Protein AF-0000000065874860 (afdb_homodimer)

Nearest PDB structures (foldseek):
  6sll-assembly1_B  TM=9.654E-01  e=3.928E-18  Paenibacillus sp. Y412MC10
  3d3s-assembly1_A  TM=9.148E-01  e=2.998E-17  Bordetella parapertussis 12822
  1mk4-assembly1_B  TM=7.615E-01  e=1.016E-09  Bacillus subtilis
  2r7h-assembly1_B  TM=7.637E-01  e=2.552E-07  Oleidesulfovibrio alaskensis G20
  2r7h-assembly1_A  TM=7.222E-01  e=2.897E-07  Oleidesulfovibrio alaskensis G20

Secondary structure (DSSP, 8-state):
-EE---GGGHHHHHHHHHTSTTSPP--HHHHHHHHHH-GGG-EEEEETTEEEEEEEEEEETTEEEEEEEEEEEE-GGGTTSSHHHHHHHHHHHHHHHTT----EEEEEE-TT-HHHHHHHHHHHHHHT---EEEEEE-GGGT-SSS-PPPEEEEEEE--TTTTT---------/-EE---GGGHHHHHHHHHTSTTSPP--HHHHHHHHHH-GGG-EEEEETTEEEEEEEEEEETTEEEEEEEEEEEE-GGGTTSSHHHHHHHHHHHHHHHTT----EEEEEE-TT-HHHHHHHHHHHHHTT---EEEEEE-GGGT-SSS-PPPEEEEEEE--TTTTT---------

Organism: Wolinella succinogenes (strain ATCC 29543 / DSM 1740 / CCUG 13145 / JCM 31913 / LMG 7466 / NCTC 11488 / FDC 602W) (NCBI:txid273121)

Sequence (346 aa):
MFRPPSIKDAKKIWELIGRCKPLDINSPYCYALIGRDFFDSSIVYEEEGRIKGVVIGYLRPRAPERLFVWQVAIEAKSRGKGIAKRAIEAILKNLERKGHCIQAIEATYTPSNLASKALFHALGREWKVVWIEENFLEGALLSAQEAHEEEWLITLPFSSEALGVQGANHANLMFRPPSIKDAKKIWELIGRCKPLDINSPYCYALIGRDFFDSSIVYEEEGRIKGVVIGYLRPRAPERLFVWQVAIEAKSRGKGIAKRAIEAILKNLERKGHCIQAIEATYTPSNLASKALFHALGREWKVVWIEENFLEGALLSAQEAHEEEWLITLPFSSEALGVQGANHANL

pLDDT: mean 88.29, std 16.75, range [21.97, 98.88]

Radius of gyration: 20.53 Å; Cα contacts (8 Å, |Δi|>4): 687; chains: 2; bounding box: 54×56×52 Å

InterPro domains:
  IPR000182 GNAT domain [PF00583] (36-124)
  IPR000182 GNAT domain [PS51186] (1-148)
  IPR012772 L-2,4-diaminobutyric acid acetyltransferase [TIGR02406] (2-158)
  IPR016181 Acyl-CoA N-acyltransferase [SSF55729] (2-124)

Structure (mmCIF, N/CA/C/O backbone):
data_AF-0000000065874860-model_v1
#
loop_
_entity.id
_entity.type
_entity.pdbx_description
1 polymer 'L-2,4-diaminobutyric acid acetyltransferase'
#
loop_
_atom_site.group_PDB
_atom_site.id
_atom_site.type_symbol
_atom_site.label_atom_id
_atom_site.label_alt_id
_atom_site.label_comp_id
_atom_site.label_asym_id
_atom_site.label_entity_id
_atom_site.label_seq_id
_atom_site.pdbx_PDB_ins_code
_atom_site.Cartn_x
_atom_site.Cartn_y
_atom_site.Cartn_z
_atom_site.occupancy
_atom_site.B_iso_or_equiv
_atom_site.auth_seq_id
_atom_site.auth_comp_id
_atom_site.auth_asym_id
_atom_site.auth_atom_id
_atom_site.pdbx_PDB_model_num
ATOM 1 N N . MET A 1 1 ? -1.603 -12.047 -22.047 1 94.31 1 MET A N 1
ATOM 2 C CA . MET A 1 1 ? -0.419 -11.195 -21.984 1 94.31 1 MET A CA 1
ATOM 3 C C . MET A 1 1 ? -0.226 -10.625 -20.578 1 94.31 1 MET A C 1
ATOM 5 O O . MET A 1 1 ? -1.198 -10.266 -19.922 1 94.31 1 MET A O 1
ATOM 9 N N . PHE A 1 2 ? 0.989 -10.641 -20.109 1 97.88 2 PHE A N 1
ATOM 10 C CA . PHE A 1 2 ? 1.352 -10.023 -18.844 1 97.88 2 PHE A CA 1
ATOM 11 C C . PHE A 1 2 ? 1.896 -8.617 -19.062 1 97.88 2 PHE A C 1
ATOM 13 O O . PHE A 1 2 ? 2.686 -8.383 -19.984 1 97.88 2 PHE A O 1
ATOM 20 N N . ARG A 1 3 ? 1.487 -7.68 -18.266 1 98 3 ARG A N 1
ATOM 21 C CA . ARG A 1 3 ? 2.025 -6.324 -18.297 1 98 3 ARG A CA 1
ATOM 22 C C . ARG A 1 3 ? 1.924 -5.656 -16.938 1 98 3 ARG A C 1
ATOM 24 O O . ARG A 1 3 ? 1.094 -6.043 -16.109 1 98 3 ARG A O 1
ATOM 31 N N . PRO A 1 4 ? 2.736 -4.684 -16.719 1 98.25 4 PRO A N 1
ATOM 32 C CA . PRO A 1 4 ? 2.559 -3.916 -15.484 1 98.25 4 PRO A CA 1
ATOM 33 C C . PRO A 1 4 ? 1.205 -3.211 -15.414 1 98.25 4 PRO A C 1
ATOM 35 O O . PRO A 1 4 ? 0.65 -2.834 -16.453 1 98.25 4 PRO A O 1
ATOM 38 N N . PRO A 1 5 ? 0.672 -3.111 -14.234 1 98.5 5 PRO A N 1
ATOM 39 C CA . PRO A 1 5 ? -0.534 -2.293 -14.102 1 98.5 5 PRO A CA 1
ATOM 40 C C . PRO A 1 5 ? -0.247 -0.797 -14.211 1 98.5 5 PRO A C 1
ATOM 42 O O . PRO A 1 5 ? 0.904 -0.374 -14.078 1 98.5 5 PRO A O 1
ATOM 45 N N . SER A 1 6 ? -1.276 -0.037 -14.516 1 97 6 SER A N 1
ATOM 46 C CA . SER A 1 6 ? -1.241 1.422 -14.484 1 97 6 SER A CA 1
ATOM 47 C C . SER A 1 6 ? -2.408 1.985 -13.68 1 97 6 SER A C 1
ATOM 49 O O . SER A 1 6 ? -3.32 1.249 -13.297 1 97 6 SER A O 1
ATOM 5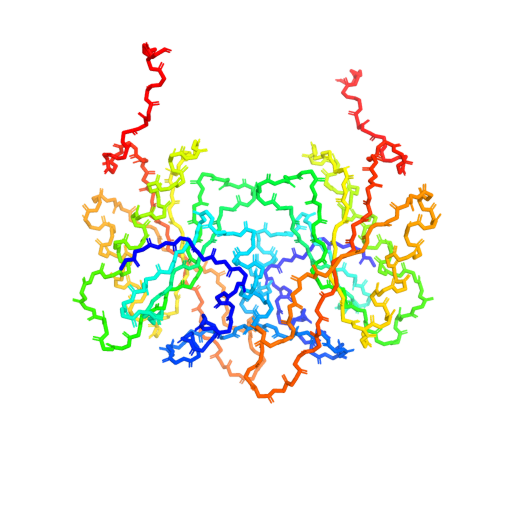1 N N . ILE A 1 7 ? -2.359 3.234 -13.453 1 95.12 7 ILE A N 1
ATOM 52 C CA . ILE A 1 7 ? -3.41 3.904 -12.688 1 95.12 7 ILE A CA 1
ATOM 53 C C . ILE A 1 7 ? -4.754 3.705 -13.383 1 95.12 7 ILE A C 1
ATOM 55 O O . ILE A 1 7 ? -5.793 3.602 -12.727 1 95.12 7 ILE A O 1
ATOM 59 N N . LYS A 1 8 ? -4.773 3.51 -14.656 1 93.88 8 LYS A N 1
ATOM 60 C CA . LYS A 1 8 ? -5.988 3.387 -15.453 1 93.88 8 LYS A CA 1
ATOM 61 C C . LYS A 1 8 ? -6.652 2.029 -15.234 1 93.88 8 LYS A C 1
ATOM 63 O O . LYS A 1 8 ? -7.801 1.826 -15.633 1 93.88 8 LYS A O 1
ATOM 68 N N . ASP A 1 9 ? -5.961 1.122 -14.609 1 96.44 9 ASP A N 1
ATOM 69 C CA . ASP A 1 9 ? -6.48 -0.228 -14.414 1 96.44 9 ASP A CA 1
ATOM 70 C C . ASP A 1 9 ? -7.215 -0.35 -13.078 1 96.44 9 ASP A C 1
ATOM 72 O O . ASP A 1 9 ? -7.754 -1.409 -12.758 1 96.44 9 ASP A O 1
ATOM 76 N N . ALA A 1 10 ? -7.273 0.715 -12.344 1 96.19 10 ALA A N 1
ATOM 77 C CA . ALA A 1 10 ? -7.73 0.671 -10.953 1 96.19 10 ALA A CA 1
ATOM 78 C C . ALA A 1 10 ? -9.133 0.072 -10.859 1 96.19 10 ALA A C 1
ATOM 80 O O . ALA A 1 10 ? -9.359 -0.869 -10.094 1 96.19 10 ALA A O 1
ATOM 81 N N . LYS A 1 11 ? -10.023 0.551 -11.602 1 94.56 11 LYS A N 1
ATOM 82 C CA . LYS A 1 11 ? -11.406 0.09 -11.555 1 94.56 11 LYS A CA 1
ATOM 83 C C . LYS A 1 11 ? -11.516 -1.378 -11.953 1 94.56 11 LYS A C 1
ATOM 85 O O . LYS A 1 11 ? -12.203 -2.158 -11.297 1 94.56 11 LYS A O 1
ATOM 90 N N . LYS A 1 12 ? -10.836 -1.772 -13 1 96.25 12 LYS A N 1
ATOM 91 C CA . LYS A 1 12 ? -10.891 -3.145 -13.5 1 96.25 12 LYS A CA 1
ATOM 92 C C . LYS A 1 12 ? -10.281 -4.117 -12.492 1 96.25 12 LYS A C 1
ATOM 94 O O . LYS A 1 12 ? -10.797 -5.223 -12.305 1 96.25 12 LYS A O 1
ATOM 99 N N . ILE A 1 13 ? -9.195 -3.664 -11.859 1 97.56 13 ILE A N 1
ATOM 100 C CA . ILE A 1 13 ? -8.562 -4.484 -10.828 1 97.56 13 ILE A CA 1
ATOM 101 C C . ILE A 1 13 ? -9.508 -4.629 -9.641 1 97.56 13 ILE A C 1
ATOM 103 O O . ILE A 1 13 ? -9.695 -5.727 -9.109 1 97.56 13 ILE A O 1
ATOM 107 N N . TRP A 1 14 ? -10.094 -3.539 -9.305 1 96.94 14 TRP A N 1
ATOM 108 C CA . TRP A 1 14 ? -11.055 -3.541 -8.203 1 96.94 14 TRP A CA 1
ATOM 109 C C . TRP A 1 14 ? -12.203 -4.496 -8.484 1 96.94 14 TRP A C 1
ATOM 111 O O . TRP A 1 14 ? -12.586 -5.297 -7.625 1 96.94 14 TRP A O 1
ATOM 121 N N . GLU A 1 15 ? -12.75 -4.457 -9.672 1 96.38 15 GLU A N 1
ATOM 122 C CA . GLU A 1 15 ? -13.844 -5.332 -10.07 1 96.38 15 GLU A CA 1
ATOM 123 C C . GLU A 1 15 ? -13.43 -6.797 -10.023 1 96.38 15 GLU A C 1
ATOM 125 O O . GLU A 1 15 ? -14.18 -7.648 -9.547 1 96.38 15 GLU A O 1
ATOM 130 N N . LEU A 1 16 ? -12.266 -7.062 -10.516 1 97.5 16 LEU A N 1
ATOM 131 C CA . LEU A 1 16 ? -11.758 -8.43 -10.531 1 97.5 16 LEU A CA 1
ATOM 132 C C . LEU A 1 16 ? -11.609 -8.969 -9.109 1 97.5 16 LEU A C 1
ATOM 134 O O . LEU A 1 16 ? -12.086 -10.062 -8.805 1 97.5 16 LEU A O 1
ATOM 138 N N . ILE A 1 17 ? -10.953 -8.203 -8.266 1 96.75 17 ILE A N 1
ATOM 139 C CA . ILE A 1 17 ? -10.703 -8.641 -6.902 1 96.75 17 ILE A CA 1
ATOM 140 C C . ILE A 1 17 ? -12.031 -8.844 -6.176 1 96.75 17 ILE A C 1
ATOM 142 O O . ILE A 1 17 ? -12.188 -9.797 -5.406 1 96.75 17 ILE A O 1
ATOM 146 N N . GLY A 1 18 ? -12.953 -7.996 -6.465 1 95.44 18 GLY A N 1
ATOM 147 C CA . GLY A 1 18 ? -14.281 -8.125 -5.887 1 95.44 18 GLY A CA 1
ATOM 148 C C . GLY A 1 18 ? -14.953 -9.438 -6.223 1 95.44 18 GLY A C 1
ATOM 149 O O . GLY A 1 18 ? -15.781 -9.938 -5.457 1 95.44 18 GLY A O 1
ATOM 150 N N . ARG A 1 19 ? -14.586 -10.047 -7.32 1 95.31 19 ARG A N 1
ATOM 151 C CA . ARG A 1 19 ? -15.18 -11.297 -7.77 1 95.31 19 ARG A CA 1
ATOM 152 C C . ARG A 1 19 ? -14.359 -12.492 -7.309 1 95.31 19 ARG A C 1
ATOM 154 O O . ARG A 1 19 ? -14.719 -13.641 -7.57 1 95.31 19 ARG A O 1
ATOM 161 N N . CYS A 1 20 ? -13.25 -12.281 -6.68 1 93.94 20 CYS A N 1
ATOM 162 C CA . CYS A 1 20 ? -12.328 -13.352 -6.312 1 93.94 20 CYS A CA 1
ATOM 163 C C . CYS A 1 20 ? -12.32 -13.562 -4.801 1 93.94 20 CYS A C 1
ATOM 165 O O . CYS A 1 20 ? -11.273 -13.445 -4.164 1 93.94 20 CYS A O 1
ATOM 167 N N . LYS A 1 21 ? -13.43 -14.031 -4.273 1 88.06 21 LYS A N 1
ATOM 168 C CA . LYS A 1 21 ? -13.492 -14.383 -2.855 1 88.06 21 LYS A CA 1
ATOM 169 C C . LYS A 1 21 ? -12.523 -15.523 -2.529 1 88.06 21 LYS A C 1
ATOM 171 O O . LYS A 1 21 ? -12.281 -16.391 -3.363 1 88.06 21 LYS A O 1
ATOM 176 N N . PRO A 1 22 ? -11.914 -15.453 -1.376 1 89.25 22 PRO A N 1
ATOM 177 C CA . PRO A 1 22 ? -12.203 -14.664 -0.176 1 89.25 22 PRO A CA 1
ATOM 178 C C . PRO A 1 22 ? -11.273 -13.469 -0.018 1 89.25 22 PRO A C 1
ATOM 180 O O . PRO A 1 22 ? -11.055 -12.992 1.1 1 89.25 22 PRO A O 1
ATOM 183 N N . LEU A 1 23 ? -10.719 -12.953 -1.067 1 92.19 23 LEU A N 1
ATOM 184 C CA . LEU A 1 23 ? -9.789 -11.836 -0.974 1 92.19 23 LEU A CA 1
ATOM 185 C C . LEU A 1 23 ? -10.461 -10.625 -0.334 1 92.19 23 LEU A C 1
ATOM 187 O O . LEU A 1 23 ? -11.633 -10.344 -0.603 1 92.19 23 LEU A O 1
ATOM 191 N N . ASP A 1 24 ? -9.688 -9.938 0.46 1 91.5 24 ASP A N 1
ATOM 192 C CA . ASP A 1 24 ? -10.133 -8.633 0.935 1 91.5 24 ASP A CA 1
ATOM 193 C C . ASP A 1 24 ? -10.234 -7.633 -0.217 1 91.5 24 ASP A C 1
ATOM 195 O O . ASP A 1 24 ? -9.383 -7.617 -1.107 1 91.5 24 ASP A O 1
ATOM 199 N N . ILE A 1 25 ? -11.242 -6.91 -0.152 1 93.81 25 ILE A N 1
ATOM 200 C CA . ILE A 1 25 ? -11.344 -5.844 -1.14 1 93.81 25 ILE A CA 1
ATOM 201 C C . ILE A 1 25 ? -10.922 -4.516 -0.51 1 93.81 25 ILE A C 1
ATOM 203 O O . ILE A 1 25 ? -11.242 -4.238 0.646 1 93.81 25 ILE A O 1
ATOM 207 N N . ASN A 1 26 ? -10.148 -3.762 -1.189 1 96.44 26 ASN A N 1
ATOM 208 C CA . ASN A 1 26 ? -9.734 -2.412 -0.812 1 96.44 26 ASN A CA 1
ATOM 209 C C . ASN A 1 26 ? -10.367 -1.361 -1.722 1 96.44 26 ASN A C 1
ATOM 211 O O . ASN A 1 26 ? -11.188 -1.687 -2.576 1 96.44 26 ASN A O 1
ATOM 215 N N . SER A 1 27 ? -10.039 -0.122 -1.498 1 94.81 27 SER A N 1
ATOM 216 C CA . SER A 1 27 ? -10.656 0.942 -2.289 1 94.81 27 SER A CA 1
ATOM 217 C C . SER A 1 27 ? -10.086 0.972 -3.705 1 94.81 27 SER A C 1
ATOM 219 O O . SER A 1 27 ? -8.938 0.586 -3.93 1 94.81 27 SER A O 1
ATOM 221 N N . PRO A 1 28 ? -10.852 1.411 -4.648 1 94.88 28 PRO A N 1
ATOM 222 C CA . PRO A 1 28 ? -10.297 1.618 -5.988 1 94.88 28 PRO A CA 1
ATOM 223 C C . PRO A 1 28 ? -9.055 2.51 -5.984 1 94.88 28 PRO A C 1
ATOM 225 O O . PRO A 1 28 ? -8.133 2.299 -6.777 1 94.88 28 PRO A O 1
ATOM 228 N N . TYR A 1 29 ? -9.047 3.463 -5.105 1 94.81 29 TYR A N 1
ATOM 229 C CA . TYR A 1 29 ? -7.902 4.363 -5.008 1 94.81 29 TYR A CA 1
ATOM 230 C C . TYR A 1 29 ? -6.648 3.605 -4.586 1 94.81 29 TYR A C 1
ATOM 232 O O . TYR A 1 29 ? -5.551 3.896 -5.066 1 94.81 29 TYR A O 1
ATOM 240 N N . CYS A 1 30 ? -6.777 2.703 -3.703 1 97 30 CYS A N 1
ATOM 241 C CA . CYS A 1 30 ? -5.652 1.847 -3.34 1 97 30 CYS A CA 1
ATOM 242 C C . CYS A 1 30 ? -5.047 1.189 -4.574 1 97 30 CYS A C 1
ATOM 244 O O . CYS A 1 30 ? -3.828 1.189 -4.746 1 97 30 CYS A O 1
ATOM 246 N N . TYR A 1 31 ? -5.91 0.693 -5.426 1 97.44 31 TYR A N 1
ATOM 247 C CA . TYR A 1 31 ? -5.434 -0.002 -6.617 1 97.44 31 TYR A CA 1
ATOM 248 C C . TYR A 1 31 ? -4.863 0.983 -7.629 1 97.44 31 TYR A C 1
ATOM 250 O O . TYR A 1 31 ? -3.977 0.636 -8.414 1 97.44 31 TYR A O 1
ATOM 258 N N . ALA A 1 32 ? -5.344 2.215 -7.621 1 96.5 32 ALA A N 1
ATOM 259 C CA . ALA A 1 32 ? -4.723 3.26 -8.43 1 96.5 32 ALA A CA 1
ATOM 260 C C . ALA A 1 32 ? -3.285 3.516 -7.98 1 96.5 32 ALA A C 1
ATOM 262 O O . ALA A 1 32 ? -2.387 3.662 -8.812 1 96.5 32 ALA A O 1
ATOM 263 N N . LEU A 1 33 ? -3.07 3.555 -6.695 1 97.62 33 LEU A N 1
ATOM 264 C CA . LEU A 1 33 ? -1.731 3.768 -6.16 1 97.62 33 LEU A CA 1
ATOM 265 C C . LEU A 1 33 ? -0.809 2.611 -6.523 1 97.62 33 LEU A C 1
ATOM 267 O O . LEU A 1 33 ? 0.374 2.818 -6.805 1 97.62 33 LEU A O 1
ATOM 271 N N . ILE A 1 34 ? -1.366 1.393 -6.531 1 98.19 34 ILE A N 1
ATOM 272 C CA . ILE A 1 34 ? -0.602 0.225 -6.957 1 98.19 34 ILE A CA 1
ATOM 273 C C . ILE A 1 34 ? -0.141 0.408 -8.398 1 98.19 34 ILE A C 1
ATOM 275 O O . ILE A 1 34 ? 1.028 0.179 -8.719 1 98.19 34 ILE A O 1
ATOM 279 N N . GLY A 1 35 ? -1.058 0.831 -9.219 1 97.62 35 GLY A N 1
ATOM 280 C CA . GLY A 1 35 ? -0.748 1.051 -10.625 1 97.62 35 GLY A CA 1
ATOM 281 C C . GLY A 1 35 ? 0.252 2.17 -10.844 1 97.62 35 GLY A C 1
ATOM 282 O O . GLY A 1 35 ? 1.022 2.139 -11.805 1 97.62 35 GLY A O 1
ATOM 283 N N . ARG A 1 36 ? 0.281 3.074 -9.961 1 96.81 36 ARG A N 1
ATOM 284 C CA . ARG A 1 36 ? 1.158 4.23 -10.109 1 96.81 36 ARG A CA 1
ATOM 285 C C . ARG A 1 36 ? 2.549 3.938 -9.555 1 96.81 36 ARG A C 1
ATOM 287 O O . ARG A 1 36 ? 3.557 4.262 -10.188 1 96.81 36 ARG A O 1
ATOM 294 N N . ASP A 1 37 ? 2.58 3.355 -8.406 1 98.25 37 ASP A N 1
ATOM 295 C CA . ASP A 1 37 ? 3.844 3.375 -7.676 1 98.25 37 ASP A CA 1
ATOM 296 C C . ASP A 1 37 ? 4.406 1.966 -7.516 1 98.25 37 ASP A C 1
ATOM 298 O O . ASP A 1 37 ? 5.617 1.791 -7.348 1 98.25 37 ASP A O 1
ATOM 302 N N . PHE A 1 38 ? 3.594 0.936 -7.609 1 98.56 38 PHE A N 1
ATOM 303 C CA . PHE A 1 38 ? 4.066 -0.411 -7.305 1 98.56 38 PHE A CA 1
ATOM 304 C C . PHE A 1 38 ? 3.949 -1.312 -8.531 1 98.56 38 PHE A C 1
ATOM 306 O O . PHE A 1 38 ? 3.787 -2.527 -8.398 1 98.56 38 PHE A O 1
ATOM 313 N N . PHE A 1 39 ? 4.027 -0.773 -9.68 1 98.38 39 PHE A N 1
ATOM 314 C CA . PHE A 1 39 ? 3.838 -1.485 -10.938 1 98.38 39 PHE A CA 1
ATOM 315 C C . PHE A 1 39 ? 5.012 -2.418 -11.219 1 98.38 39 PHE A C 1
ATOM 317 O O . PHE A 1 39 ? 4.863 -3.418 -11.922 1 98.38 39 PHE A O 1
ATOM 324 N N . ASP A 1 40 ? 6.18 -2.205 -10.602 1 98.19 40 ASP A N 1
ATOM 325 C CA . ASP A 1 40 ? 7.332 -3.068 -10.828 1 98.19 40 ASP A CA 1
ATOM 326 C C . ASP A 1 40 ? 7.152 -4.418 -10.141 1 98.19 40 ASP A C 1
ATOM 328 O O . ASP A 1 40 ? 7.672 -5.434 -10.602 1 98.19 40 ASP A O 1
ATOM 332 N N . SER A 1 41 ? 6.41 -4.363 -9.047 1 98.69 41 SER A N 1
ATOM 333 C CA . SER A 1 41 ? 6.242 -5.562 -8.227 1 98.69 41 SER A CA 1
ATOM 334 C C . SER A 1 41 ? 4.844 -6.145 -8.383 1 98.69 41 SER A C 1
ATOM 336 O O . SER A 1 41 ? 4.375 -6.887 -7.516 1 98.69 41 SER A O 1
ATOM 338 N N . SER A 1 42 ? 4.145 -5.672 -9.406 1 98.88 42 SER A N 1
ATOM 339 C CA . SER A 1 42 ? 2.799 -6.148 -9.703 1 98.88 42 SER A CA 1
ATOM 340 C C . SER A 1 42 ? 2.629 -6.434 -11.195 1 98.88 42 SER A C 1
ATOM 342 O O . SER A 1 42 ? 3.459 -6.027 -12.008 1 98.88 42 SER A O 1
ATOM 344 N N . ILE A 1 43 ? 1.526 -7.168 -11.484 1 98.88 43 ILE A N 1
ATOM 345 C CA . ILE A 1 43 ? 1.33 -7.512 -12.883 1 98.88 43 ILE A CA 1
ATOM 346 C C . ILE A 1 43 ? -0.137 -7.859 -13.133 1 98.88 43 ILE A C 1
ATOM 348 O O . ILE A 1 43 ? -0.811 -8.391 -12.25 1 98.88 43 ILE A O 1
ATOM 352 N N . VAL A 1 44 ? -0.611 -7.496 -14.297 1 98.69 44 VAL A N 1
ATOM 353 C CA . VAL A 1 44 ? -1.942 -7.914 -14.727 1 98.69 44 VAL A CA 1
ATOM 354 C C . VAL A 1 44 ? -1.828 -8.906 -15.875 1 98.69 44 VAL A C 1
ATOM 356 O O . VAL A 1 44 ? -0.875 -8.859 -16.656 1 98.69 44 VAL A O 1
ATOM 359 N N . TYR A 1 45 ? -2.688 -9.828 -15.875 1 98.5 45 TYR A N 1
ATOM 360 C CA . TYR A 1 45 ? -2.906 -10.75 -16.984 1 98.5 45 TYR A CA 1
ATOM 361 C C . TYR A 1 45 ? -4.137 -10.344 -17.797 1 98.5 45 TYR A C 1
ATOM 363 O O . TYR A 1 45 ? -5.254 -10.344 -17.266 1 98.5 45 TYR A O 1
ATOM 371 N N . GLU A 1 46 ? -3.916 -10.023 -19 1 97.56 46 GLU A N 1
ATOM 372 C CA . GLU A 1 46 ? -4.984 -9.539 -19.875 1 97.56 46 GLU A CA 1
ATOM 373 C C . GLU A 1 46 ? -5.203 -10.492 -21.047 1 97.56 46 GLU A C 1
ATOM 375 O O . GLU A 1 46 ? -4.246 -10.992 -21.641 1 97.56 46 GLU A O 1
ATOM 380 N N . GLU A 1 47 ? -6.434 -10.844 -21.297 1 95.06 47 GLU A N 1
ATOM 381 C CA . GLU A 1 47 ? -6.863 -11.625 -22.453 1 95.06 47 GLU A CA 1
ATOM 382 C C . GLU A 1 47 ? -8.055 -10.977 -23.141 1 95.06 47 GLU A C 1
ATOM 384 O O . GLU A 1 47 ? -9.062 -10.664 -22.5 1 95.06 47 GLU A O 1
ATOM 389 N N . GLU A 1 48 ? -7.961 -10.758 -24.484 1 92.44 48 GLU A N 1
ATOM 390 C CA . GLU A 1 48 ? -9.023 -10.172 -25.297 1 92.44 48 GLU A CA 1
ATOM 391 C C . GLU A 1 48 ? -9.484 -8.836 -24.734 1 92.44 48 GLU A C 1
ATOM 393 O O . GLU A 1 48 ? -10.68 -8.594 -24.594 1 92.44 48 GLU A O 1
ATOM 398 N N . GLY A 1 49 ? -8.547 -8.078 -24.156 1 90.88 49 GLY A N 1
ATOM 399 C CA . GLY A 1 49 ? -8.812 -6.723 -23.703 1 90.88 49 GLY A CA 1
ATOM 400 C C . GLY A 1 49 ? -9.406 -6.668 -22.312 1 90.88 49 GLY A C 1
ATOM 401 O O . GLY A 1 49 ? -9.766 -5.594 -21.828 1 90.88 49 GLY A O 1
ATOM 402 N N . ARG A 1 50 ? -9.445 -7.812 -21.688 1 95.31 50 ARG A N 1
ATOM 403 C CA . ARG A 1 50 ? -10 -7.875 -20.344 1 95.31 50 ARG A CA 1
ATOM 404 C C . ARG A 1 50 ? -8.961 -8.375 -19.344 1 95.31 50 ARG A C 1
ATOM 406 O O . ARG A 1 50 ? -8.211 -9.312 -19.625 1 95.31 50 ARG A O 1
ATOM 413 N N . ILE A 1 51 ? -8.922 -7.703 -18.234 1 97.62 51 ILE A N 1
ATOM 414 C CA . ILE A 1 51 ? -8.055 -8.172 -17.156 1 97.62 51 ILE A CA 1
ATOM 415 C C . ILE A 1 51 ? -8.672 -9.406 -16.5 1 97.62 51 ILE A C 1
ATOM 417 O O . ILE A 1 51 ? -9.766 -9.336 -15.945 1 97.62 51 ILE A O 1
ATOM 421 N N . LYS A 1 52 ? -7.941 -10.492 -16.594 1 98.12 52 LYS A N 1
ATOM 422 C CA . LYS A 1 52 ? -8.438 -11.766 -16.078 1 98.12 52 LYS A CA 1
ATOM 423 C C . LYS A 1 52 ? -7.664 -12.195 -14.844 1 98.12 52 LYS A C 1
ATOM 425 O O . LYS A 1 52 ? -8.023 -13.172 -14.188 1 98.12 52 LYS A O 1
ATOM 430 N N . GLY A 1 53 ? -6.633 -11.469 -14.539 1 98.62 53 GLY A N 1
ATOM 431 C CA . GLY A 1 53 ? -5.828 -11.766 -13.359 1 98.62 53 GLY A CA 1
ATOM 432 C C . GLY A 1 53 ? -4.949 -10.602 -12.938 1 98.62 53 GLY A C 1
ATOM 433 O O . GLY A 1 53 ? -4.656 -9.711 -13.742 1 98.62 53 GLY A O 1
ATOM 434 N N . VAL A 1 54 ? -4.594 -10.633 -11.734 1 98.81 54 VAL A N 1
ATOM 435 C CA . VAL A 1 54 ? -3.654 -9.641 -11.219 1 98.81 54 VAL A CA 1
ATOM 436 C C . VAL A 1 54 ? -2.896 -10.227 -10.031 1 98.81 54 VAL A C 1
ATOM 438 O O . VAL A 1 54 ? -3.453 -11.008 -9.25 1 98.81 54 VAL A O 1
ATOM 441 N N . VAL A 1 55 ? -1.625 -9.945 -9.945 1 98.81 55 VAL A N 1
ATOM 442 C CA . VAL A 1 55 ? -0.799 -10.172 -8.766 1 98.81 55 VAL A CA 1
ATOM 443 C C . VAL A 1 55 ? -0.22 -8.844 -8.281 1 98.81 55 VAL A C 1
ATOM 445 O O . VAL A 1 55 ? 0.445 -8.133 -9.039 1 98.81 55 VAL A O 1
ATOM 448 N N . ILE A 1 56 ? -0.556 -8.516 -7.066 1 98.75 56 ILE A N 1
ATOM 449 C CA . ILE A 1 56 ? -0.116 -7.27 -6.445 1 98.75 56 ILE A CA 1
ATOM 450 C C . ILE A 1 56 ? 0.933 -7.57 -5.379 1 98.75 56 ILE A C 1
ATOM 452 O O . ILE A 1 56 ? 0.76 -8.484 -4.566 1 98.75 56 ILE A O 1
ATOM 456 N N . GLY A 1 57 ? 1.996 -6.836 -5.434 1 98.75 57 GLY A N 1
ATOM 457 C CA . GLY A 1 57 ? 3.029 -6.977 -4.418 1 98.75 57 GLY A CA 1
ATOM 458 C C . GLY A 1 57 ? 3.871 -5.727 -4.25 1 98.75 57 GLY A C 1
ATOM 459 O O . GLY A 1 57 ? 3.594 -4.695 -4.867 1 98.75 57 GLY A O 1
ATOM 460 N N . TYR A 1 58 ? 4.816 -5.82 -3.344 1 98.75 58 TYR A N 1
ATOM 461 C CA . TYR A 1 58 ? 5.781 -4.754 -3.111 1 98.75 58 TYR A CA 1
ATOM 462 C C . TYR A 1 58 ? 7.062 -5.301 -2.496 1 98.75 58 TYR A C 1
ATOM 464 O O . TYR A 1 58 ? 7.066 -6.395 -1.923 1 98.75 58 TYR A O 1
ATOM 472 N N . LEU A 1 59 ? 8.094 -4.594 -2.76 1 98.56 59 LEU A N 1
ATOM 473 C CA . LEU A 1 59 ? 9.312 -4.863 -2.014 1 98.56 59 LEU A CA 1
ATOM 474 C C . LEU A 1 59 ? 9.242 -4.266 -0.612 1 98.56 59 LEU A C 1
ATOM 476 O O . LEU A 1 59 ? 8.898 -3.092 -0.452 1 98.56 59 LEU A O 1
ATOM 480 N N . ARG A 1 60 ? 9.523 -5.094 0.416 1 98.19 60 ARG A N 1
ATOM 481 C CA . ARG A 1 60 ? 9.469 -4.57 1.777 1 98.19 60 ARG A CA 1
ATOM 482 C C . ARG A 1 60 ? 10.469 -3.436 1.968 1 98.19 60 ARG A C 1
ATOM 484 O O . ARG A 1 60 ? 11.656 -3.588 1.665 1 98.19 60 ARG A O 1
ATOM 491 N N . PRO A 1 61 ? 10.023 -2.326 2.539 1 97 61 PRO A N 1
ATOM 492 C CA . PRO A 1 61 ? 10.898 -1.156 2.627 1 97 61 PRO A CA 1
ATOM 493 C C . PRO A 1 61 ? 12.156 -1.422 3.447 1 97 61 PRO A C 1
ATOM 495 O O . PRO A 1 61 ? 13.242 -0.949 3.092 1 97 61 PRO A O 1
ATOM 498 N N . ARG A 1 62 ? 12.117 -2.24 4.477 1 96.5 62 ARG A N 1
ATOM 499 C CA . ARG A 1 62 ? 13.258 -2.484 5.348 1 96.5 62 ARG A CA 1
ATOM 500 C C . ARG A 1 62 ? 13.992 -3.76 4.945 1 96.5 62 ARG A C 1
ATOM 502 O O . ARG A 1 62 ? 15.016 -4.105 5.535 1 96.5 62 ARG A O 1
ATOM 509 N N . ALA A 1 63 ? 13.484 -4.465 3.971 1 96.88 63 ALA A N 1
ATOM 510 C CA . ALA A 1 63 ? 14.07 -5.691 3.439 1 96.88 63 ALA A CA 1
ATOM 511 C C . ALA A 1 63 ? 13.781 -5.836 1.949 1 96.88 63 ALA A C 1
ATOM 513 O O . ALA A 1 63 ? 13.086 -6.762 1.533 1 96.88 63 ALA A O 1
ATOM 514 N N . PRO A 1 64 ? 14.406 -4.941 1.203 1 96.31 64 PRO A N 1
ATOM 515 C CA . PRO A 1 64 ? 14.031 -4.848 -0.21 1 96.31 64 PRO A CA 1
ATOM 516 C C . PRO A 1 64 ? 14.406 -6.098 -1.004 1 96.31 64 PRO A C 1
ATOM 518 O O . PRO A 1 64 ? 14.008 -6.238 -2.164 1 96.31 64 PRO A O 1
ATOM 521 N N . GLU A 1 65 ? 15.133 -7.027 -0.426 1 96.38 65 GLU A N 1
ATOM 522 C CA . GLU A 1 65 ? 15.43 -8.312 -1.06 1 96.38 65 GLU A CA 1
ATOM 523 C C . GLU A 1 65 ? 14.266 -9.281 -0.902 1 96.38 65 GLU A C 1
ATOM 525 O O . GLU A 1 65 ? 14.297 -10.391 -1.444 1 96.38 65 GLU A O 1
ATOM 530 N N . ARG A 1 66 ? 13.195 -8.852 -0.214 1 97.31 66 ARG A N 1
ATOM 531 C CA . ARG A 1 66 ? 12.008 -9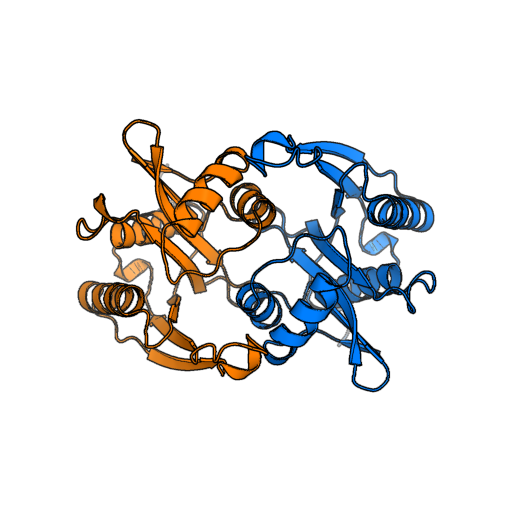.672 -0.009 1 97.31 66 ARG A CA 1
ATOM 532 C C . ARG A 1 66 ? 10.805 -9.094 -0.754 1 97.31 66 ARG A C 1
ATOM 534 O O . ARG A 1 66 ? 10.422 -7.945 -0.529 1 97.31 66 ARG A O 1
ATOM 541 N N . LEU A 1 67 ? 10.305 -9.867 -1.653 1 98.12 67 LEU A N 1
ATOM 542 C CA . LEU A 1 67 ? 9.055 -9.547 -2.332 1 98.12 67 LEU A CA 1
ATOM 543 C C . LEU A 1 67 ? 7.859 -10.062 -1.543 1 98.12 67 LEU A C 1
ATOM 545 O O . LEU A 1 67 ? 7.746 -11.266 -1.291 1 98.12 67 LEU A O 1
ATOM 549 N N . PHE A 1 68 ? 7.055 -9.172 -1.161 1 98.56 68 PHE A N 1
ATOM 550 C CA . PHE A 1 68 ? 5.797 -9.562 -0.539 1 98.56 68 PHE A CA 1
ATOM 551 C C . PHE A 1 68 ? 4.672 -9.602 -1.566 1 98.56 68 PHE A C 1
ATOM 553 O O . PHE A 1 68 ? 4.344 -8.578 -2.174 1 98.56 68 PHE A O 1
ATOM 560 N N . VAL A 1 69 ? 4.188 -10.781 -1.759 1 98.31 69 VAL A N 1
ATOM 561 C CA . VAL A 1 69 ? 3.029 -10.961 -2.631 1 98.31 69 VAL A CA 1
ATOM 562 C C . VAL A 1 69 ? 1.744 -10.812 -1.821 1 98.31 69 VAL A C 1
ATOM 564 O O . VAL A 1 69 ? 1.396 -11.688 -1.029 1 98.31 69 VAL A O 1
ATOM 567 N N . TRP A 1 70 ? 1.024 -9.734 -2.133 1 97.88 70 TRP A N 1
ATOM 568 C CA . TRP A 1 70 ? -0.111 -9.328 -1.31 1 97.88 70 TRP A CA 1
ATOM 569 C C . TRP A 1 70 ? -1.396 -9.992 -1.795 1 97.88 70 TRP A C 1
ATOM 571 O O . TRP A 1 70 ? -1.979 -10.82 -1.092 1 97.88 70 TRP A O 1
ATOM 581 N N . GLN A 1 71 ? -1.838 -9.719 -2.984 1 97.38 71 GLN A N 1
ATOM 582 C CA . GLN A 1 71 ? -3.068 -10.32 -3.482 1 97.38 71 GLN A CA 1
ATOM 583 C C . GLN A 1 71 ? -2.84 -11.008 -4.824 1 97.38 71 GLN A C 1
ATOM 585 O O . GLN A 1 71 ? -2.16 -10.469 -5.699 1 97.38 71 GLN A O 1
ATOM 590 N N . VAL A 1 72 ? -3.285 -12.164 -4.934 1 97.94 72 VAL A N 1
ATOM 591 C CA . VAL A 1 72 ? -3.32 -12.938 -6.168 1 97.94 72 VAL A CA 1
ATOM 592 C C . VAL A 1 72 ? -4.77 -13.203 -6.57 1 97.94 72 VAL A C 1
ATOM 594 O O . VAL A 1 72 ? -5.492 -13.922 -5.875 1 97.94 72 VAL A O 1
ATOM 597 N N . ALA A 1 73 ? -5.18 -12.578 -7.66 1 97.81 73 ALA A N 1
ATOM 598 C CA . ALA A 1 73 ? -6.547 -12.742 -8.141 1 97.81 73 ALA A CA 1
ATOM 599 C C . ALA A 1 73 ? -6.562 -13.234 -9.586 1 97.81 73 ALA A C 1
ATOM 601 O O . ALA A 1 73 ? -6.031 -12.57 -10.477 1 97.81 73 ALA A O 1
ATOM 602 N N . ILE A 1 74 ? -7.074 -14.359 -9.758 1 97.56 74 ILE A N 1
ATOM 603 C CA . ILE A 1 74 ? -7.312 -14.93 -11.086 1 97.56 74 ILE A CA 1
ATOM 604 C C . ILE A 1 74 ? -8.797 -15.266 -11.242 1 97.56 74 ILE A C 1
ATOM 606 O O . ILE A 1 74 ? -9.391 -15.906 -10.367 1 97.56 74 ILE A O 1
ATOM 610 N N . GLU A 1 75 ? -9.367 -14.758 -12.258 1 96.81 75 GLU A N 1
ATOM 611 C CA . GLU A 1 75 ? -10.781 -15.047 -12.461 1 96.81 75 GLU A CA 1
ATOM 612 C C . GLU A 1 75 ? -11.031 -16.562 -12.5 1 96.81 75 GLU A C 1
ATOM 614 O O . GLU A 1 75 ? -10.227 -17.312 -13.047 1 96.81 75 GLU A O 1
ATOM 619 N N . ALA A 1 76 ? -12.211 -17 -12.117 1 95.19 76 ALA A N 1
ATOM 620 C CA . ALA A 1 76 ? -12.539 -18.406 -11.906 1 95.19 76 ALA A CA 1
ATOM 621 C C . ALA A 1 76 ? -12.32 -19.219 -13.18 1 95.19 76 ALA A C 1
ATOM 623 O O . ALA A 1 76 ? -11.703 -20.297 -13.148 1 95.19 76 ALA A O 1
ATOM 624 N N . LYS A 1 77 ? -12.734 -18.75 -14.289 1 94.31 77 LYS A N 1
ATOM 625 C CA . LYS A 1 77 ? -12.688 -19.469 -15.555 1 94.31 77 LYS A CA 1
ATOM 626 C C . LYS A 1 77 ? -11.25 -19.594 -16.062 1 94.31 77 LYS A C 1
ATOM 628 O O . LYS A 1 77 ? -10.977 -20.375 -16.984 1 94.31 77 LYS A O 1
ATOM 633 N N . SER A 1 78 ? -10.344 -18.875 -15.438 1 94.88 78 SER A N 1
ATOM 634 C CA . SER A 1 78 ? -8.961 -18.875 -15.898 1 94.88 78 SER A CA 1
ATOM 635 C C . SER A 1 78 ? -8.047 -19.578 -14.906 1 94.88 78 SER A C 1
ATOM 637 O O . SER A 1 78 ? -6.824 -19.609 -15.094 1 94.88 78 SER A O 1
ATOM 639 N N . ARG A 1 79 ? -8.562 -20.188 -13.906 1 93.5 79 ARG A N 1
ATOM 640 C CA . ARG A 1 79 ? -7.758 -20.844 -12.875 1 93.5 79 ARG A CA 1
ATOM 641 C C . ARG A 1 79 ? -7.297 -22.219 -13.344 1 93.5 79 ARG A C 1
ATOM 643 O O . ARG A 1 79 ? -7.805 -22.75 -14.336 1 93.5 79 ARG A O 1
ATOM 650 N N . GLY A 1 80 ? -6.23 -22.703 -12.734 1 91.25 80 GLY A N 1
ATOM 651 C CA . GLY A 1 80 ? -5.727 -24.031 -13.055 1 91.25 80 GLY A CA 1
ATOM 652 C C . GLY A 1 80 ? -4.852 -24.047 -14.297 1 91.25 80 GLY A C 1
ATOM 653 O O . GLY A 1 80 ? -4.504 -25.109 -14.805 1 91.25 80 GLY A O 1
ATOM 654 N N . LYS A 1 81 ? -4.527 -22.906 -14.82 1 93.56 81 LYS A N 1
ATOM 655 C CA . LYS A 1 81 ? -3.736 -22.797 -16.047 1 93.56 81 LYS A CA 1
ATOM 656 C C . LYS A 1 81 ? -2.324 -22.312 -15.742 1 93.56 81 LYS A C 1
ATOM 658 O O . LYS A 1 81 ? -1.581 -21.938 -16.656 1 93.56 81 LYS A O 1
ATOM 663 N N . GLY A 1 82 ? -2.018 -22.141 -14.477 1 95.19 82 GLY A N 1
ATOM 664 C CA . GLY A 1 82 ? -0.675 -21.734 -14.094 1 95.19 82 GLY A CA 1
ATOM 665 C C . GLY A 1 82 ? -0.448 -20.25 -14.219 1 95.19 82 GLY A C 1
ATOM 666 O O . GLY A 1 82 ? 0.695 -19.781 -14.219 1 95.19 82 GLY A O 1
ATOM 667 N N . ILE A 1 83 ? -1.456 -19.484 -14.289 1 97.06 83 ILE A N 1
ATOM 668 C CA . ILE A 1 83 ? -1.367 -18.047 -14.539 1 97.06 83 ILE A CA 1
ATOM 669 C C . ILE A 1 83 ? -0.731 -17.359 -13.336 1 97.06 83 ILE A C 1
ATOM 671 O O . ILE A 1 83 ? 0.145 -16.5 -13.5 1 97.06 83 ILE A O 1
ATOM 675 N N . ALA A 1 84 ? -1.098 -17.734 -12.141 1 97.81 84 ALA A N 1
ATOM 676 C CA . ALA A 1 84 ? -0.569 -17.094 -10.938 1 97.81 84 ALA A CA 1
ATOM 677 C C . ALA A 1 84 ? 0.934 -17.328 -10.812 1 97.81 84 ALA A C 1
ATOM 679 O O . ALA A 1 84 ? 1.692 -16.391 -10.539 1 97.81 84 ALA A O 1
ATOM 680 N N . LYS A 1 85 ? 1.293 -18.516 -11.055 1 95.81 85 LYS A N 1
ATOM 681 C CA . LYS A 1 85 ? 2.711 -18.859 -11 1 95.81 85 LYS A CA 1
ATOM 682 C C . LYS A 1 85 ? 3.508 -18.078 -12.039 1 95.81 85 LYS A C 1
ATOM 684 O O . LYS A 1 85 ? 4.531 -17.469 -11.711 1 95.81 85 LYS A O 1
ATOM 689 N N . ARG A 1 86 ? 3.088 -18.078 -13.25 1 97.12 86 ARG A N 1
ATOM 690 C CA . ARG A 1 86 ? 3.764 -17.359 -14.32 1 97.12 86 ARG A CA 1
ATOM 691 C C . ARG A 1 86 ? 3.82 -15.867 -14.031 1 97.12 86 ARG A C 1
ATOM 693 O O . ARG A 1 86 ? 4.793 -15.195 -14.391 1 97.12 86 ARG A O 1
ATOM 700 N N . ALA A 1 87 ? 2.76 -15.375 -13.43 1 98.12 87 ALA A N 1
ATOM 701 C CA . ALA A 1 87 ? 2.721 -13.961 -13.047 1 98.12 87 ALA A CA 1
ATOM 702 C C . ALA A 1 87 ? 3.822 -13.633 -12.047 1 98.12 87 ALA A C 1
ATOM 704 O O . ALA A 1 87 ? 4.551 -12.648 -12.211 1 98.12 87 ALA A O 1
ATOM 705 N N . ILE A 1 88 ? 3.963 -14.453 -11.031 1 97.5 88 ILE A N 1
ATOM 706 C CA . ILE A 1 88 ? 4.965 -14.234 -9.992 1 97.5 88 ILE A CA 1
ATOM 707 C C . ILE A 1 88 ? 6.363 -14.328 -10.602 1 97.5 88 ILE A C 1
ATOM 709 O O . ILE A 1 88 ? 7.227 -13.492 -10.32 1 97.5 88 ILE A O 1
ATOM 713 N N . GLU A 1 89 ? 6.555 -15.242 -11.477 1 95.56 89 GLU A N 1
ATOM 714 C CA . GLU A 1 89 ? 7.836 -15.375 -12.164 1 95.56 89 GLU A CA 1
ATOM 715 C C . GLU A 1 89 ? 8.133 -14.156 -13.031 1 95.56 89 GLU A C 1
ATOM 717 O O . GLU A 1 89 ? 9.266 -13.688 -13.086 1 95.56 89 GLU A O 1
ATOM 722 N N . ALA A 1 90 ? 7.133 -13.664 -13.688 1 97 90 ALA A N 1
ATOM 723 C CA . ALA A 1 90 ? 7.289 -12.469 -14.508 1 97 90 ALA A CA 1
ATOM 724 C C . ALA A 1 90 ? 7.664 -11.258 -13.656 1 97 90 ALA A C 1
ATOM 726 O O . ALA A 1 90 ? 8.492 -10.445 -14.055 1 97 90 ALA A O 1
ATOM 727 N N . ILE A 1 91 ? 7.043 -11.148 -12.461 1 97.94 91 ILE A N 1
ATOM 728 C CA . ILE A 1 91 ? 7.375 -10.07 -11.531 1 97.94 91 ILE A CA 1
ATOM 729 C C . ILE A 1 91 ? 8.844 -10.172 -11.125 1 97.94 91 ILE A C 1
ATOM 731 O O . ILE A 1 91 ? 9.57 -9.18 -11.141 1 97.94 91 ILE A O 1
ATOM 735 N N . LEU A 1 92 ? 9.273 -11.359 -10.836 1 96.19 92 LEU A N 1
ATOM 736 C CA . LEU A 1 92 ? 10.648 -11.578 -10.406 1 96.19 92 LEU A CA 1
ATOM 737 C C . LEU A 1 92 ? 11.625 -11.219 -11.523 1 96.19 92 LEU A C 1
ATOM 739 O O . LEU A 1 92 ? 12.641 -10.562 -11.266 1 96.19 92 LEU A O 1
ATOM 743 N N . LYS A 1 93 ? 11.312 -11.617 -12.711 1 94.88 93 LYS A N 1
ATOM 744 C CA . LYS A 1 93 ? 12.156 -11.289 -13.852 1 94.88 93 LYS A CA 1
ATOM 745 C C . LYS A 1 93 ? 12.234 -9.781 -14.07 1 94.88 93 LYS A C 1
ATOM 747 O O . LYS A 1 93 ? 13.305 -9.234 -14.328 1 94.88 93 LYS A O 1
ATOM 752 N N . ASN A 1 94 ? 11.086 -9.141 -13.938 1 95.44 94 ASN A N 1
ATOM 753 C CA . ASN A 1 94 ? 11.047 -7.691 -14.07 1 95.44 94 ASN A CA 1
ATOM 754 C C . ASN A 1 94 ? 11.906 -7.004 -13.016 1 95.44 94 ASN A C 1
ATOM 756 O O . ASN A 1 94 ? 12.664 -6.082 -13.328 1 95.44 94 ASN A O 1
ATOM 760 N N . LEU A 1 95 ? 11.781 -7.457 -11.805 1 96.56 95 LEU A N 1
ATOM 761 C CA . LEU A 1 95 ? 12.547 -6.879 -10.711 1 96.56 95 LEU A CA 1
ATOM 762 C C . LEU A 1 95 ? 14.039 -7.105 -10.906 1 96.56 95 LEU A C 1
ATOM 764 O O . LEU A 1 95 ? 14.852 -6.207 -10.656 1 96.56 95 LEU A O 1
ATOM 768 N N . GLU A 1 96 ? 14.383 -8.211 -11.414 1 94 96 GLU A N 1
ATOM 769 C CA . GLU A 1 96 ? 15.781 -8.492 -11.719 1 94 96 GLU A CA 1
ATOM 770 C C . GLU A 1 96 ? 16.312 -7.562 -12.805 1 94 96 GLU A C 1
ATOM 772 O O . GLU A 1 96 ? 17.406 -7.016 -12.672 1 94 96 GLU A O 1
ATOM 777 N N . ARG A 1 97 ? 15.57 -7.387 -13.812 1 94.44 97 ARG A N 1
ATOM 778 C CA . ARG A 1 97 ? 15.953 -6.512 -14.914 1 94.44 97 ARG A CA 1
ATOM 779 C C . ARG A 1 97 ? 16.172 -5.082 -14.438 1 94.44 97 ARG A C 1
ATOM 781 O O . ARG A 1 97 ? 16.984 -4.348 -15 1 94.44 97 ARG A O 1
ATOM 788 N N . LYS A 1 98 ? 15.508 -4.836 -13.352 1 94.38 98 LYS A N 1
ATOM 789 C CA . LYS A 1 98 ? 15.617 -3.488 -12.797 1 94.38 98 LYS A CA 1
ATOM 790 C C . LYS A 1 98 ? 16.734 -3.408 -11.758 1 94.38 98 LYS A C 1
ATOM 792 O O . LYS A 1 98 ? 16.891 -2.391 -11.078 1 94.38 98 LYS A O 1
ATOM 797 N N . GLY A 1 99 ? 17.391 -4.488 -11.539 1 93.5 99 GLY A N 1
ATOM 798 C CA . GLY A 1 99 ? 18.578 -4.469 -10.711 1 93.5 99 GLY A CA 1
ATOM 799 C C . GLY A 1 99 ? 18.328 -4.965 -9.297 1 93.5 99 GLY A C 1
ATOM 800 O O . GLY A 1 99 ? 19.219 -4.887 -8.445 1 93.5 99 GLY A O 1
ATOM 801 N N . HIS A 1 100 ? 17.125 -5.465 -9.07 1 94.25 100 HIS A N 1
ATOM 802 C CA . HIS A 1 100 ? 16.844 -5.996 -7.742 1 94.25 100 HIS A CA 1
ATOM 803 C C . HIS A 1 100 ? 17.312 -7.438 -7.613 1 94.25 100 HIS A C 1
ATOM 805 O O . HIS A 1 100 ? 17.219 -8.219 -8.562 1 94.25 100 HIS A O 1
ATOM 811 N N . CYS A 1 101 ? 17.906 -7.75 -6.484 1 92.94 101 CYS A N 1
ATOM 812 C CA . CYS A 1 101 ? 18.281 -9.117 -6.137 1 92.94 101 CYS A CA 1
ATOM 813 C C . CYS A 1 101 ? 17.328 -9.688 -5.094 1 92.94 101 CYS A C 1
ATOM 815 O O . CYS A 1 101 ? 17.547 -9.523 -3.893 1 92.94 101 CYS A O 1
ATOM 817 N N . ILE A 1 102 ? 16.391 -10.328 -5.535 1 95.62 102 ILE A N 1
ATOM 818 C CA . ILE A 1 102 ? 15.359 -10.867 -4.645 1 95.62 102 ILE A CA 1
ATOM 819 C C . ILE A 1 102 ? 15.859 -12.172 -4.023 1 95.62 102 ILE A C 1
ATOM 821 O O . ILE A 1 102 ? 16.375 -13.047 -4.723 1 95.62 102 ILE A O 1
ATOM 825 N N . GLN A 1 103 ? 15.633 -12.297 -2.705 1 95.12 103 GLN A N 1
ATOM 826 C CA . GLN A 1 103 ? 16.156 -13.445 -1.98 1 95.12 103 GLN A CA 1
ATOM 827 C C . GLN A 1 103 ? 15.039 -14.258 -1.344 1 95.12 103 GLN A C 1
ATOM 829 O O . GLN A 1 103 ? 15.258 -15.383 -0.889 1 95.12 103 GLN A O 1
ATOM 834 N N . ALA A 1 104 ? 13.867 -13.68 -1.331 1 96.25 104 ALA A N 1
ATOM 835 C CA . ALA A 1 104 ? 12.727 -14.391 -0.751 1 96.25 104 ALA A CA 1
ATOM 836 C C . ALA A 1 104 ? 11.406 -13.82 -1.253 1 96.25 104 ALA A C 1
ATOM 838 O O . ALA A 1 104 ? 11.312 -12.625 -1.547 1 96.25 104 ALA A O 1
ATOM 839 N N . ILE A 1 105 ? 10.461 -14.68 -1.309 1 97 105 ILE A N 1
ATOM 840 C CA . ILE A 1 105 ? 9.062 -14.289 -1.498 1 97 105 ILE A CA 1
ATOM 841 C C . ILE A 1 105 ? 8.273 -14.562 -0.22 1 97 105 ILE A C 1
ATOM 843 O O . ILE A 1 105 ? 8.453 -15.609 0.415 1 97 105 ILE A O 1
ATOM 847 N N . GLU A 1 106 ? 7.48 -13.617 0.133 1 97.12 106 GLU A N 1
ATOM 848 C CA . GLU A 1 106 ? 6.59 -13.758 1.281 1 97.12 106 GLU A CA 1
ATOM 849 C C . GLU A 1 106 ? 5.133 -13.562 0.88 1 97.12 106 GLU A C 1
ATOM 851 O O . GLU A 1 106 ? 4.836 -12.797 -0.04 1 97.12 106 GLU A O 1
ATOM 856 N N . ALA A 1 107 ? 4.27 -14.242 1.542 1 96.62 107 ALA A N 1
ATOM 857 C CA . ALA A 1 107 ? 2.824 -14.062 1.421 1 96.62 107 ALA A CA 1
ATOM 858 C C . ALA A 1 107 ? 2.105 -14.539 2.68 1 96.62 107 ALA A C 1
ATOM 860 O O . ALA A 1 107 ? 2.684 -15.258 3.5 1 96.62 107 ALA A O 1
ATOM 861 N N . THR A 1 108 ? 0.912 -14.078 2.82 1 94.31 108 THR A N 1
ATOM 862 C CA . THR A 1 108 ? 0.09 -14.586 3.91 1 94.31 108 THR A CA 1
ATOM 863 C C . THR A 1 108 ? -1.146 -15.297 3.367 1 94.31 108 THR A C 1
ATOM 865 O O . THR A 1 108 ? -1.57 -15.047 2.238 1 94.31 108 THR A O 1
ATOM 868 N N . TYR A 1 109 ? -1.601 -16.234 4.117 1 91.44 109 TYR A N 1
ATOM 869 C CA . TYR A 1 109 ? -2.85 -16.906 3.779 1 91.44 109 TYR A CA 1
ATOM 870 C C . TYR A 1 109 ? -3.617 -17.281 5.039 1 91.44 109 TYR A C 1
ATOM 872 O O . TYR A 1 109 ? -3.039 -17.375 6.125 1 91.44 109 TYR A O 1
ATOM 880 N N . THR A 1 110 ? -4.875 -17.375 4.844 1 87.12 110 THR A N 1
ATOM 881 C CA . THR A 1 110 ? -5.723 -17.922 5.898 1 87.12 110 THR A CA 1
ATOM 882 C C . THR A 1 110 ? -5.938 -19.422 5.703 1 87.12 110 THR A C 1
ATOM 884 O O . THR A 1 110 ? -5.797 -19.922 4.59 1 87.12 110 THR A O 1
ATOM 887 N N . PRO A 1 111 ? -6.277 -20.109 6.766 1 83.19 111 PRO A N 1
ATOM 888 C CA . PRO A 1 111 ? -6.516 -21.547 6.656 1 83.19 111 PRO A CA 1
ATOM 889 C C . PRO A 1 111 ? -7.605 -21.891 5.641 1 83.19 111 PRO A C 1
ATOM 891 O O . PRO A 1 111 ? -7.57 -22.953 5.031 1 83.19 111 PRO A O 1
ATOM 894 N N . SER A 1 112 ? -8.469 -20.969 5.426 1 82.44 112 SER A N 1
ATOM 895 C CA . SER A 1 112 ? -9.57 -21.234 4.504 1 82.44 112 SER A CA 1
ATOM 896 C C . SER A 1 112 ? -9.18 -20.891 3.07 1 82.44 112 SER A C 1
ATOM 898 O O . SER A 1 112 ? -9.867 -21.281 2.125 1 82.44 112 SER A O 1
ATOM 900 N N . ASN A 1 113 ? -8.109 -20.172 2.912 1 82.06 113 ASN A N 1
ATOM 901 C CA . ASN A 1 113 ? -7.637 -19.859 1.565 1 82.06 113 ASN A CA 1
ATOM 902 C C . ASN A 1 113 ? -6.68 -20.922 1.046 1 82.06 113 ASN A C 1
ATOM 904 O O . ASN A 1 113 ? -5.484 -20.672 0.878 1 82.06 113 ASN A O 1
ATOM 908 N N . LEU A 1 114 ? -7.148 -22 0.597 1 85.56 114 LEU A N 1
ATOM 909 C CA . LEU A 1 114 ? -6.379 -23.172 0.178 1 85.56 114 LEU A CA 1
ATOM 910 C C . LEU A 1 114 ? -5.656 -22.891 -1.137 1 85.56 114 LEU A C 1
ATOM 912 O O . LEU A 1 114 ? -4.574 -23.438 -1.376 1 85.56 114 LEU A O 1
ATOM 916 N N . ALA A 1 115 ? -6.262 -22.047 -1.866 1 87.56 115 ALA A N 1
ATOM 917 C CA . ALA A 1 115 ? -5.668 -21.75 -3.168 1 87.56 115 ALA A CA 1
ATOM 918 C C . ALA A 1 115 ? -4.324 -21.047 -3.008 1 87.56 115 ALA A C 1
ATOM 920 O O . ALA A 1 115 ? -3.357 -21.375 -3.701 1 87.56 115 ALA A O 1
ATOM 921 N N . SER A 1 116 ? -4.285 -20.094 -2.109 1 88.94 116 SER A N 1
ATOM 922 C CA . SER A 1 116 ? -3.041 -19.359 -1.856 1 88.94 116 SER A CA 1
ATOM 923 C C . SER A 1 116 ? -1.967 -20.297 -1.303 1 88.94 116 SER A C 1
ATOM 925 O O . SER A 1 116 ? -0.825 -20.281 -1.766 1 88.94 116 SER A O 1
ATOM 927 N N . LYS A 1 117 ? -2.365 -21.078 -0.365 1 91.38 117 LYS A N 1
ATOM 928 C CA . LYS A 1 117 ? -1.428 -22.031 0.205 1 91.38 117 LYS A CA 1
ATOM 929 C C . LYS A 1 117 ? -0.873 -22.969 -0.871 1 91.38 117 LYS A C 1
ATOM 931 O O . LYS A 1 117 ? 0.34 -23.172 -0.957 1 91.38 117 LYS A O 1
ATOM 936 N N . ALA A 1 118 ? -1.705 -23.516 -1.652 1 93.38 118 ALA A N 1
ATOM 937 C CA . ALA A 1 118 ? -1.321 -24.453 -2.709 1 93.38 118 ALA A CA 1
ATOM 938 C C . ALA A 1 118 ? -0.368 -23.797 -3.703 1 93.38 118 ALA A C 1
ATOM 940 O O . ALA A 1 118 ? 0.586 -24.422 -4.168 1 93.38 118 ALA A O 1
ATOM 941 N N . LEU A 1 119 ? -0.631 -22.562 -4.008 1 94.75 119 LEU A N 1
ATOM 942 C CA . LEU A 1 119 ? 0.198 -21.828 -4.949 1 94.75 119 LEU A CA 1
ATOM 943 C C . LEU A 1 119 ? 1.637 -21.734 -4.453 1 94.75 119 LEU A C 1
ATOM 945 O O . LEU A 1 119 ? 2.57 -22.094 -5.168 1 94.75 119 LEU A O 1
ATOM 949 N N . PHE A 1 120 ? 1.834 -21.344 -3.236 1 94.69 120 PHE A N 1
ATOM 950 C CA . PHE A 1 120 ? 3.18 -21.078 -2.742 1 94.69 120 PHE A CA 1
ATOM 951 C C . PHE A 1 120 ? 3.893 -22.391 -2.387 1 94.69 120 PHE A C 1
ATOM 953 O O . PHE A 1 120 ? 5.113 -22.484 -2.531 1 94.69 120 PHE A O 1
ATOM 960 N N . HIS A 1 121 ? 3.133 -23.375 -1.989 1 94.06 121 HIS A N 1
ATOM 961 C CA . HIS A 1 121 ? 3.719 -24.703 -1.839 1 94.06 121 HIS A CA 1
ATOM 962 C C . HIS A 1 121 ? 4.23 -25.234 -3.174 1 94.06 121 HIS A C 1
ATOM 964 O O . HIS A 1 121 ? 5.328 -25.797 -3.248 1 94.06 121 HIS A O 1
ATOM 970 N N . ALA A 1 122 ? 3.422 -25.062 -4.16 1 94.19 122 ALA A N 1
ATOM 971 C CA . ALA A 1 122 ? 3.809 -25.516 -5.492 1 94.19 122 ALA A CA 1
ATOM 972 C C . ALA A 1 122 ? 5.07 -24.812 -5.973 1 94.19 122 ALA A C 1
ATOM 974 O O . ALA A 1 122 ? 5.957 -25.438 -6.559 1 94.19 122 ALA A O 1
ATOM 975 N N . LEU A 1 123 ? 5.129 -23.516 -5.715 1 92.75 123 LEU A N 1
ATOM 976 C CA . LEU A 1 123 ? 6.32 -22.75 -6.066 1 92.75 123 LEU A CA 1
ATOM 977 C C . LEU A 1 123 ? 7.543 -23.281 -5.324 1 92.75 123 LEU A C 1
ATOM 979 O O . LEU A 1 123 ? 8.617 -23.438 -5.918 1 92.75 123 LEU A O 1
ATOM 983 N N . GLY A 1 124 ? 7.363 -23.562 -4.059 1 92 124 GLY A N 1
ATOM 984 C CA . GLY A 1 124 ? 8.445 -24.125 -3.27 1 92 124 GLY A CA 1
ATOM 985 C C . GLY A 1 124 ? 8.969 -25.438 -3.816 1 92 124 GLY A C 1
ATOM 986 O O . GLY A 1 124 ? 10.18 -25.641 -3.916 1 92 124 GLY A O 1
ATOM 987 N N . ARG A 1 125 ? 8.133 -26.297 -4.168 1 92.06 125 ARG A N 1
ATOM 988 C CA . ARG A 1 125 ? 8.508 -27.594 -4.723 1 92.06 125 ARG A CA 1
ATOM 989 C C . ARG A 1 125 ? 9.234 -27.438 -6.051 1 92.06 125 ARG A C 1
ATOM 991 O O . ARG A 1 125 ? 10.281 -28.047 -6.266 1 92.06 125 ARG A O 1
ATOM 998 N N . GLU A 1 126 ? 8.641 -26.625 -6.844 1 90.94 126 GLU A N 1
ATOM 999 C CA . GLU A 1 126 ? 9.195 -26.453 -8.18 1 90.94 126 GLU A CA 1
ATOM 1000 C C . GLU A 1 126 ? 10.586 -25.828 -8.117 1 90.94 126 GLU A C 1
ATOM 1002 O O . GLU A 1 126 ? 11.469 -26.188 -8.898 1 90.94 126 GLU A O 1
ATOM 1007 N N . TRP A 1 127 ? 10.648 -24.891 -7.207 1 89.81 127 TRP A N 1
ATOM 1008 C CA . TRP A 1 127 ? 11.922 -24.188 -7.09 1 89.81 127 TRP A CA 1
ATOM 1009 C C . TRP A 1 127 ? 12.883 -24.938 -6.172 1 89.81 127 TRP A C 1
ATOM 1011 O O . TRP A 1 127 ? 14.016 -24.5 -5.953 1 89.81 127 TRP A O 1
ATOM 1021 N N . LYS A 1 128 ? 12.445 -25.984 -5.633 1 90.62 128 LYS A N 1
ATOM 1022 C CA . LYS A 1 128 ? 13.242 -26.844 -4.758 1 90.62 128 LYS A CA 1
ATOM 1023 C C . LYS A 1 128 ? 13.758 -26.078 -3.549 1 90.62 128 LYS A C 1
ATOM 1025 O O . LYS A 1 128 ? 14.945 -26.125 -3.229 1 90.62 128 LYS A O 1
ATOM 1030 N N . VAL A 1 129 ? 12.875 -25.328 -2.953 1 90.62 129 VAL A N 1
ATOM 1031 C CA . VAL A 1 129 ? 13.195 -24.594 -1.731 1 90.62 129 VAL A CA 1
ATOM 1032 C C . VAL A 1 129 ? 12.281 -25.062 -0.6 1 90.62 129 VAL A C 1
ATOM 1034 O O . VAL A 1 129 ? 11.133 -25.453 -0.839 1 90.62 129 VAL A O 1
ATOM 1037 N N . VAL A 1 130 ? 12.922 -25.047 0.566 1 89.81 130 VAL A N 1
ATOM 1038 C CA . VAL A 1 130 ? 12.117 -25.312 1.756 1 89.81 130 VAL A CA 1
ATOM 1039 C C . VAL A 1 130 ? 11.492 -24.016 2.256 1 89.81 130 VAL A C 1
ATOM 1041 O O . VAL A 1 130 ? 12.195 -23.031 2.514 1 89.81 130 VAL A O 1
ATOM 1044 N N . TRP A 1 131 ? 10.164 -24.031 2.275 1 91.81 131 TRP A N 1
ATOM 1045 C CA . TRP A 1 131 ? 9.484 -22.828 2.74 1 91.81 131 TRP A CA 1
ATOM 1046 C C . TRP A 1 131 ? 9.227 -22.891 4.242 1 91.81 131 TRP A C 1
ATOM 1048 O O . TRP A 1 131 ? 9.242 -23.969 4.836 1 91.81 131 TRP A O 1
ATOM 1058 N N . ILE A 1 132 ? 9.102 -21.719 4.781 1 93.44 132 ILE A N 1
ATOM 1059 C CA . ILE A 1 132 ? 8.828 -21.562 6.207 1 93.44 132 ILE A CA 1
ATOM 1060 C C . ILE A 1 132 ? 7.43 -20.984 6.398 1 93.44 132 ILE A C 1
ATOM 1062 O O . ILE A 1 132 ? 7.016 -20.094 5.664 1 93.44 132 ILE A O 1
ATOM 1066 N N . GLU A 1 133 ? 6.703 -21.5 7.391 1 93.75 133 GLU A N 1
ATOM 1067 C CA . GLU A 1 133 ? 5.387 -20.984 7.746 1 93.75 133 GLU A CA 1
ATOM 1068 C C . GLU A 1 133 ? 5.332 -20.594 9.219 1 93.75 133 GLU A C 1
ATOM 1070 O O . GLU A 1 133 ? 5.805 -21.344 10.086 1 93.75 133 GLU A O 1
ATOM 1075 N N . GLU A 1 134 ? 4.832 -19.406 9.453 1 91.88 134 GLU A N 1
ATOM 1076 C CA . GLU A 1 134 ? 4.723 -18.906 10.82 1 91.88 134 GLU A CA 1
ATOM 1077 C C . GLU A 1 134 ? 3.404 -18.172 11.031 1 91.88 134 GLU A C 1
ATOM 1079 O O . GLU A 1 134 ? 2.814 -17.656 10.086 1 91.88 134 GLU A O 1
ATOM 1084 N N . ASN A 1 135 ? 3.02 -18.203 12.297 1 88.12 135 ASN A N 1
ATOM 1085 C CA . ASN A 1 135 ? 1.862 -17.375 12.625 1 88.12 135 ASN A CA 1
ATOM 1086 C C . ASN A 1 135 ? 2.152 -15.898 12.398 1 88.12 135 ASN A C 1
ATOM 1088 O O . ASN A 1 135 ? 3.219 -15.406 12.773 1 88.12 135 ASN A O 1
ATOM 1092 N N . PHE A 1 136 ? 1.274 -15.336 11.758 1 86 136 PHE A N 1
ATOM 1093 C CA . PHE A 1 136 ? 1.51 -13.953 11.367 1 86 136 PHE A CA 1
ATOM 1094 C C . PHE A 1 136 ? 0.587 -13.008 12.133 1 86 136 PHE A C 1
ATOM 1096 O O . PHE A 1 136 ? 1.05 -12.055 12.758 1 86 136 PHE A O 1
ATOM 1103 N N . LEU A 1 137 ? -0.631 -13.188 12.086 1 83.38 137 LEU A N 1
ATOM 1104 C CA . LEU A 1 137 ? -1.604 -12.289 12.688 1 83.38 137 LEU A CA 1
ATOM 1105 C C . LEU A 1 137 ? -2.818 -13.055 13.195 1 83.38 137 LEU A C 1
ATOM 1107 O O . LEU A 1 137 ? -3.398 -13.859 12.469 1 83.38 137 LEU A O 1
ATOM 1111 N N . GLU A 1 138 ? -3.078 -12.688 14.453 1 79.56 138 GLU A N 1
ATOM 1112 C CA . GLU A 1 138 ? -4.309 -13.25 15 1 79.56 138 GLU A CA 1
ATOM 1113 C C . GLU A 1 138 ? -5.539 -12.617 14.352 1 79.56 138 GLU A C 1
ATOM 1115 O O . GLU A 1 138 ? -5.559 -11.414 14.086 1 79.56 138 GLU A O 1
ATOM 1120 N N . GLY A 1 139 ? -6.48 -13.438 14.086 1 75.31 139 GLY A N 1
ATOM 1121 C CA . GLY A 1 139 ? -7.703 -12.984 13.445 1 75.31 139 GLY A CA 1
ATOM 1122 C C . GLY A 1 139 ? -8.406 -11.883 14.211 1 75.31 139 GLY A C 1
ATOM 1123 O O . GLY A 1 139 ? -9.031 -11.008 13.617 1 75.31 139 GLY A O 1
ATOM 1124 N N . ALA A 1 140 ? -8.266 -11.867 15.508 1 69.38 140 ALA A N 1
ATOM 1125 C CA . ALA A 1 140 ? -8.922 -10.898 16.375 1 69.38 140 ALA A CA 1
ATOM 1126 C C . ALA A 1 140 ? -8.398 -9.492 16.125 1 69.38 140 ALA A C 1
ATOM 1128 O O . ALA A 1 140 ? -9.078 -8.508 16.422 1 69.38 140 ALA A O 1
ATOM 1129 N N . LEU A 1 141 ? -7.32 -9.391 15.516 1 75.69 141 LEU A N 1
ATOM 1130 C CA . LEU A 1 141 ? -6.703 -8.094 15.273 1 75.69 141 LEU A CA 1
ATOM 1131 C C . LEU A 1 141 ? -7.211 -7.488 13.969 1 75.69 141 LEU A C 1
ATOM 1133 O O . LEU A 1 141 ? -6.992 -6.305 13.703 1 75.69 141 LEU A O 1
ATOM 1137 N N . LEU A 1 142 ? -7.926 -8.164 13.117 1 76.56 142 LEU A N 1
ATOM 1138 C CA . LEU A 1 142 ? -8.398 -7.688 11.82 1 76.56 142 LEU A CA 1
ATOM 1139 C C . LEU A 1 142 ? -9.898 -7.43 11.844 1 76.56 142 LEU A C 1
ATOM 1141 O O . LEU A 1 142 ? -10.43 -6.742 10.969 1 76.56 142 LEU A O 1
ATOM 1145 N N . SER A 1 143 ? -10.773 -7.945 12.562 1 65.06 143 SER A N 1
ATOM 1146 C CA . SER A 1 143 ? -12.211 -7.703 12.547 1 65.06 143 SER A CA 1
ATOM 1147 C C . SER A 1 143 ? -12.797 -7.758 13.953 1 65.06 143 SER A C 1
ATOM 1149 O O . SER A 1 143 ? -12.32 -8.516 14.805 1 65.06 143 SER A O 1
ATOM 1151 N N . ALA A 1 144 ? -13.531 -6.66 14.195 1 51.97 144 ALA A N 1
ATOM 1152 C CA . ALA A 1 144 ? -14.328 -6.738 15.414 1 51.97 144 ALA A CA 1
ATOM 1153 C C . ALA A 1 144 ? -15.43 -7.793 15.289 1 51.97 144 ALA A C 1
ATOM 1155 O O . ALA A 1 144 ? -15.852 -8.383 16.281 1 51.97 144 ALA A O 1
ATOM 1156 N N . GLN A 1 145 ? -16.047 -7.777 14.109 1 51.25 145 GLN A N 1
ATOM 1157 C CA . GLN A 1 145 ? -17.328 -8.469 14.023 1 51.25 145 GLN A CA 1
ATOM 1158 C C . GLN A 1 145 ? -17.141 -9.945 13.703 1 51.25 145 GLN A C 1
ATOM 1160 O O . GLN A 1 145 ? -17.844 -10.797 14.25 1 51.25 145 GLN A O 1
ATOM 1165 N N . GLU A 1 146 ? -16.547 -10.195 12.469 1 53.81 146 GLU A N 1
ATOM 1166 C CA . GLU A 1 146 ? -16.484 -11.586 12.047 1 53.81 146 GLU A CA 1
ATOM 1167 C C . GLU A 1 146 ? -15.078 -12.156 12.266 1 53.81 146 GLU A C 1
ATOM 1169 O O . GLU A 1 146 ? -14.086 -11.438 12.156 1 53.81 146 GLU A O 1
ATOM 1174 N N . ALA A 1 147 ? -15.062 -13.227 12.945 1 55 147 ALA A N 1
ATOM 1175 C CA . ALA A 1 147 ? -13.852 -14 13.211 1 55 147 ALA A CA 1
ATOM 1176 C C . ALA A 1 147 ? -12.953 -14.055 11.977 1 55 147 ALA A C 1
ATOM 1178 O O . ALA A 1 147 ? -13.32 -14.656 10.969 1 55 147 ALA A O 1
ATOM 1179 N N . HIS A 1 148 ? -12.211 -12.977 11.695 1 69.5 148 HIS A N 1
ATOM 1180 C CA . HIS A 1 148 ? -11.156 -13.172 10.703 1 69.5 148 HIS A CA 1
ATOM 1181 C C . HIS A 1 148 ? -10.211 -14.297 11.125 1 69.5 148 HIS A C 1
ATOM 1183 O O . HIS A 1 148 ? -9.852 -14.398 12.297 1 69.5 148 HIS A O 1
ATOM 1189 N N . GLU A 1 149 ? -10.086 -15.156 10.227 1 76.25 149 GLU A N 1
ATOM 1190 C CA . GLU A 1 149 ? -9.156 -16.25 10.492 1 76.25 149 GLU A CA 1
ATOM 1191 C C . GLU A 1 149 ? -7.742 -15.727 10.734 1 76.25 149 GLU A C 1
ATOM 1193 O O . GLU A 1 149 ? -7.406 -14.617 10.312 1 76.25 149 GLU A O 1
ATOM 1198 N N . GLU A 1 150 ? -7.078 -16.484 11.484 1 80.62 150 GLU A N 1
ATOM 1199 C CA . GLU A 1 150 ? -5.664 -16.172 11.656 1 80.62 150 GLU A CA 1
ATOM 1200 C C . GLU A 1 150 ? -4.926 -16.188 10.32 1 80.62 150 GLU A C 1
ATOM 1202 O O . GLU A 1 150 ? -5.309 -16.906 9.398 1 80.62 150 GLU A O 1
ATOM 1207 N N . GLU A 1 151 ? -3.967 -15.336 10.289 1 87.56 151 GLU A N 1
ATOM 1208 C CA . GLU A 1 151 ? -3.109 -15.281 9.109 1 87.56 151 GLU A CA 1
ATOM 1209 C C . GLU A 1 151 ? -1.789 -16 9.352 1 87.56 151 GLU A C 1
ATOM 1211 O O . GLU A 1 151 ? -1.177 -15.852 10.414 1 87.56 151 GLU A O 1
ATOM 1216 N N . TRP A 1 152 ? -1.434 -16.828 8.328 1 89.75 152 TRP A N 1
ATOM 1217 C CA . TRP A 1 152 ? -0.125 -17.484 8.32 1 89.75 152 TRP A CA 1
ATOM 1218 C C . TRP A 1 152 ? 0.792 -16.844 7.285 1 89.75 152 TRP A C 1
ATOM 1220 O O . TRP A 1 152 ? 0.361 -16.516 6.176 1 89.75 152 TRP A O 1
ATOM 1230 N N . LEU A 1 153 ? 2.008 -16.578 7.695 1 94.38 153 LEU A N 1
ATOM 1231 C CA . LEU A 1 153 ? 3.031 -16.062 6.797 1 94.38 153 LEU A CA 1
ATOM 1232 C C . LEU A 1 153 ? 3.857 -17.188 6.199 1 94.38 153 LEU A C 1
ATOM 1234 O O . LEU A 1 153 ? 4.367 -18.047 6.926 1 94.38 153 LEU A O 1
ATOM 1238 N N . ILE A 1 154 ? 3.932 -17.328 4.926 1 94.62 154 ILE A N 1
ATOM 1239 C CA . ILE A 1 154 ? 4.809 -18.266 4.234 1 94.62 154 ILE A CA 1
ATOM 1240 C C . ILE A 1 154 ? 5.969 -17.5 3.59 1 94.62 154 ILE A C 1
ATOM 1242 O O . ILE A 1 154 ? 5.77 -16.438 3.018 1 94.62 154 ILE A O 1
ATOM 1246 N N . THR A 1 155 ? 7.129 -18 3.77 1 95.94 155 THR A N 1
ATOM 1247 C CA . THR A 1 155 ? 8.344 -17.438 3.195 1 95.94 155 THR A CA 1
ATOM 1248 C C . THR A 1 155 ? 9.078 -18.484 2.35 1 95.94 155 THR A C 1
ATOM 1250 O O . THR A 1 155 ? 9.352 -19.594 2.818 1 95.94 155 THR A O 1
ATOM 1253 N N . LEU A 1 156 ? 9.266 -18.203 1.108 1 94.62 156 LEU A N 1
ATOM 1254 C CA . LEU A 1 156 ? 10.086 -19 0.209 1 94.62 156 LEU A CA 1
ATOM 1255 C C . LEU A 1 156 ? 11.445 -18.359 -0.029 1 94.62 156 LEU A C 1
ATOM 1257 O O . LEU A 1 156 ? 11.547 -17.406 -0.809 1 94.62 156 LEU A O 1
ATOM 1261 N N . PRO A 1 157 ? 12.461 -18.891 0.668 1 91.62 157 PRO A N 1
ATOM 1262 C CA . PRO A 1 157 ? 13.797 -18.359 0.427 1 91.62 157 PRO A CA 1
ATOM 1263 C C . PRO A 1 157 ? 14.406 -18.844 -0.887 1 91.62 157 PRO A C 1
ATOM 1265 O O . PRO A 1 157 ? 14.227 -20 -1.262 1 91.62 157 PRO A O 1
ATOM 1268 N N . PHE A 1 158 ? 14.805 -17.844 -1.765 1 80.12 158 PHE A N 1
ATOM 1269 C CA . PHE A 1 158 ? 15.477 -18.312 -2.973 1 80.12 158 PHE A CA 1
ATOM 1270 C C . PHE A 1 158 ? 16.469 -17.25 -3.473 1 80.12 158 PHE A C 1
ATOM 1272 O O . PHE A 1 158 ? 16.391 -16.094 -3.074 1 80.12 158 PHE A O 1
ATOM 1279 N N . SER A 1 159 ? 17.531 -17.844 -3.971 1 65.38 159 SER A N 1
ATOM 1280 C CA . SER A 1 159 ? 18.406 -16.906 -4.684 1 65.38 159 SER A CA 1
ATOM 1281 C C . SER A 1 159 ? 18.016 -16.812 -6.152 1 65.38 159 SER A C 1
ATOM 1283 O O . SER A 1 159 ? 17.672 -17.812 -6.785 1 65.38 159 SER A O 1
ATOM 1285 N N . SER A 1 160 ? 17.703 -15.555 -6.562 1 62.19 160 SER A N 1
ATOM 1286 C CA . SER A 1 160 ? 17.375 -15.336 -7.965 1 62.19 160 SER A CA 1
ATOM 1287 C C . SER A 1 160 ? 18.297 -16.125 -8.883 1 62.19 160 SER A C 1
ATOM 1289 O O . SER A 1 160 ? 17.875 -16.562 -9.961 1 62.19 160 SER A O 1
ATOM 1291 N N . GLU A 1 161 ? 19.484 -16.344 -8.414 1 58 161 GLU A N 1
ATOM 1292 C CA . GLU A 1 161 ? 20.422 -17.141 -9.203 1 58 161 GLU A CA 1
ATOM 1293 C C . GLU A 1 161 ? 19.922 -18.578 -9.375 1 58 161 GLU A C 1
ATOM 1295 O O . GLU A 1 161 ? 20.156 -19.203 -10.414 1 58 161 GLU A O 1
ATOM 1300 N N . ALA A 1 162 ? 19.266 -18.969 -8.43 1 53.97 162 ALA A N 1
ATOM 1301 C CA . ALA A 1 162 ? 18.797 -20.344 -8.453 1 53.97 162 ALA A CA 1
ATOM 1302 C C . ALA A 1 162 ? 17.656 -20.531 -9.445 1 53.97 162 ALA A C 1
ATOM 1304 O O . ALA A 1 162 ? 17.469 -21.625 -9.992 1 53.97 162 ALA A O 1
ATOM 1305 N N . LEU A 1 163 ? 16.891 -19.469 -9.617 1 57.09 163 LEU A N 1
ATOM 1306 C CA . LEU A 1 163 ? 15.742 -19.578 -10.508 1 57.09 163 LEU A CA 1
ATOM 1307 C C . LEU A 1 163 ? 16.172 -19.469 -11.969 1 57.09 163 LEU A C 1
ATOM 1309 O O . LEU A 1 163 ? 15.344 -19.625 -12.875 1 57.09 163 LEU A O 1
ATOM 1313 N N . GLY A 1 164 ? 17.625 -19.484 -12.172 1 53.12 164 GLY A N 1
ATOM 1314 C CA . GLY A 1 164 ? 18.062 -19.25 -13.539 1 53.12 164 GLY A CA 1
ATOM 1315 C C . GLY A 1 164 ? 17.781 -17.844 -14.031 1 53.12 164 GLY A C 1
ATOM 1316 O O . GLY A 1 164 ? 17.688 -17.609 -15.234 1 53.12 164 GLY A O 1
ATOM 1317 N N . VAL A 1 165 ? 17.172 -16.938 -13.273 1 49.62 165 VAL A N 1
ATOM 1318 C CA . VAL A 1 165 ? 17.078 -15.523 -13.648 1 49.62 165 VAL A CA 1
ATOM 1319 C C . VAL A 1 165 ? 18.484 -14.914 -13.719 1 49.62 165 VAL A C 1
ATOM 1321 O O . VAL A 1 165 ? 19.203 -14.875 -12.719 1 49.62 165 VAL A O 1
ATOM 1324 N N . GLN A 1 166 ? 19.297 -15.117 -14.742 1 40.97 166 GLN A N 1
ATOM 1325 C CA . GLN A 1 166 ? 20.672 -14.703 -14.984 1 40.97 166 GLN A CA 1
ATOM 1326 C C . GLN A 1 166 ? 20.859 -13.203 -14.734 1 40.97 166 GLN A C 1
ATOM 1328 O O . GLN A 1 166 ? 20.094 -12.391 -15.266 1 40.97 166 GLN A O 1
ATOM 1333 N N . GLY A 1 167 ? 21.25 -12.781 -13.68 1 39.62 167 GLY A N 1
ATOM 1334 C CA . GLY A 1 167 ? 21.75 -11.43 -13.492 1 39.62 167 GLY A CA 1
ATOM 1335 C C . GLY A 1 167 ? 22.484 -10.898 -14.711 1 39.62 167 GLY A C 1
ATOM 1336 O O . GLY A 1 167 ? 23.25 -11.625 -15.352 1 39.62 167 GLY A O 1
ATOM 1337 N N . ALA A 1 168 ? 21.953 -9.914 -15.453 1 34.56 168 ALA A N 1
ATOM 1338 C CA . ALA A 1 168 ? 22.719 -9.289 -16.531 1 34.56 168 ALA A CA 1
ATOM 1339 C C . ALA A 1 168 ? 24.156 -9 -16.078 1 34.56 168 ALA A C 1
ATOM 1341 O O . ALA A 1 168 ? 24.375 -8.203 -15.164 1 34.56 168 ALA A O 1
ATOM 1342 N N . ASN A 1 169 ? 25 -9.828 -16.141 1 32.28 169 ASN A N 1
ATOM 1343 C CA . ASN A 1 169 ? 26.422 -9.508 -16.141 1 32.28 169 ASN A CA 1
ATOM 1344 C C . ASN A 1 169 ? 26.719 -8.281 -17.016 1 32.28 169 ASN A C 1
ATOM 1346 O O . ASN A 1 169 ? 26.375 -8.258 -18.188 1 32.28 169 ASN A O 1
ATOM 1350 N N . HIS A 1 170 ? 26.781 -7.105 -16.484 1 30.09 170 HIS A N 1
ATOM 1351 C CA . HIS A 1 170 ? 27.453 -5.984 -17.125 1 30.09 170 HIS A CA 1
ATOM 1352 C C . HIS A 1 170 ? 28.766 -6.426 -17.766 1 30.09 170 HIS A C 1
ATOM 1354 O O . HIS A 1 170 ? 29.844 -6.078 -17.266 1 30.09 170 HIS A O 1
ATOM 1360 N N . ALA A 1 171 ? 29 -7.555 -18.25 1 25 171 ALA A N 1
ATOM 1361 C CA . ALA A 1 171 ? 30.266 -7.625 -18.984 1 25 171 ALA A CA 1
ATOM 1362 C C . ALA A 1 171 ? 30.344 -6.527 -20.031 1 25 171 ALA A C 1
ATOM 1364 O O . ALA A 1 171 ? 31.312 -5.758 -20.062 1 25 171 ALA A O 1
ATOM 1365 N N . ASN A 1 172 ? 30.719 -6.871 -21.391 1 23.62 172 ASN A N 1
ATOM 1366 C CA . ASN A 1 172 ? 31.469 -6.234 -22.484 1 23.62 172 ASN A CA 1
ATOM 1367 C C . ASN A 1 172 ? 30.594 -5.23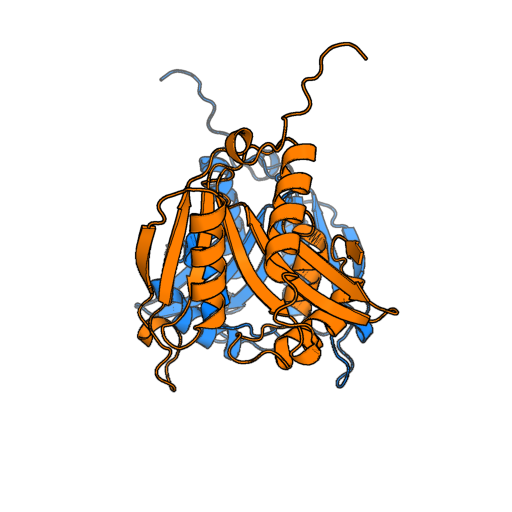4 -23.234 1 23.62 172 ASN A C 1
ATOM 1369 O O . ASN A 1 172 ? 31 -4.746 -24.297 1 23.62 172 ASN A O 1
ATOM 1373 N N . LEU A 1 173 ? 29.297 -4.691 -22.906 1 21.97 173 LEU A N 1
ATOM 1374 C CA . LEU A 1 173 ? 29.25 -3.592 -23.859 1 21.97 173 LEU A CA 1
ATOM 1375 C C . LEU A 1 173 ? 29.969 -2.361 -23.297 1 21.97 173 LEU A C 1
ATOM 1377 O O . LEU A 1 173 ? 29.922 -2.102 -22.094 1 21.97 173 LEU A O 1
ATOM 1381 N N . MET B 1 1 ? 0.617 11.5 22.188 1 94.31 1 MET B N 1
ATOM 1382 C CA . MET B 1 1 ? 1.926 10.945 21.859 1 94.31 1 MET B CA 1
ATOM 1383 C C . MET B 1 1 ? 1.933 10.391 20.438 1 94.31 1 MET B C 1
ATOM 1385 O O . MET B 1 1 ? 0.947 9.797 19.984 1 94.31 1 MET B O 1
ATOM 1389 N N . PHE B 1 2 ? 2.975 10.648 19.719 1 97.88 2 PHE B N 1
ATOM 1390 C CA . PHE B 1 2 ? 3.182 10.094 18.375 1 97.88 2 PHE B CA 1
ATOM 1391 C C . PHE B 1 2 ? 4.055 8.852 18.438 1 97.88 2 PHE B C 1
ATOM 1393 O O . PHE B 1 2 ? 5.055 8.82 19.172 1 97.88 2 PHE B O 1
ATOM 1400 N N . ARG B 1 3 ? 3.699 7.82 17.734 1 98.06 3 ARG B N 1
ATOM 1401 C CA . ARG B 1 3 ? 4.52 6.617 17.625 1 98.06 3 ARG B CA 1
ATOM 1402 C C . ARG B 1 3 ? 4.273 5.906 16.297 1 98.06 3 ARG B C 1
ATOM 1404 O O . ARG B 1 3 ? 3.225 6.082 15.672 1 98.06 3 ARG B O 1
ATOM 1411 N N . PRO B 1 4 ? 5.223 5.129 15.898 1 98.25 4 PRO B N 1
ATOM 1412 C CA . PRO B 1 4 ? 4.961 4.316 14.711 1 98.25 4 PRO B CA 1
ATOM 1413 C C . PRO B 1 4 ? 3.812 3.328 14.914 1 98.25 4 PRO B C 1
ATOM 1415 O O . PRO B 1 4 ? 3.584 2.865 16.031 1 98.25 4 PRO B O 1
ATOM 1418 N N . PRO B 1 5 ? 3.076 3.09 13.875 1 98.5 5 PRO B N 1
ATOM 1419 C CA . PRO B 1 5 ? 2.078 2.023 13.977 1 98.5 5 PRO B CA 1
ATOM 1420 C C . PRO B 1 5 ? 2.703 0.629 13.992 1 98.5 5 PRO B C 1
ATOM 1422 O O . PRO B 1 5 ? 3.863 0.465 13.602 1 98.5 5 PRO B O 1
ATOM 1425 N N . SER B 1 6 ? 1.948 -0.332 14.477 1 96.94 6 SER B N 1
ATOM 1426 C CA . SER B 1 6 ? 2.297 -1.747 14.406 1 96.94 6 SER B CA 1
ATOM 1427 C C . SER B 1 6 ? 1.136 -2.574 13.859 1 96.94 6 SER B C 1
ATOM 1429 O O . SER B 1 6 ? 0.024 -2.066 13.703 1 96.94 6 SER B O 1
ATOM 1431 N N . ILE B 1 7 ? 1.406 -3.793 13.586 1 95 7 ILE B N 1
ATOM 1432 C CA . ILE B 1 7 ? 0.388 -4.695 13.055 1 95 7 ILE B CA 1
ATOM 1433 C C . ILE B 1 7 ? -0.783 -4.781 14.031 1 95 7 ILE B C 1
ATOM 1435 O O . ILE B 1 7 ? -1.935 -4.926 13.617 1 95 7 ILE B O 1
ATOM 1439 N N . LYS B 1 8 ? -0.565 -4.559 15.281 1 93.69 8 LYS B N 1
ATOM 1440 C CA . LYS B 1 8 ? -1.574 -4.688 16.328 1 93.69 8 LYS B CA 1
ATOM 1441 C C . LYS B 1 8 ? -2.553 -3.52 16.297 1 93.69 8 LYS B C 1
ATOM 1443 O O . LYS B 1 8 ? -3.605 -3.564 16.938 1 93.69 8 LYS B O 1
ATOM 1448 N N . ASP B 1 9 ? -2.234 -2.5 15.555 1 96.38 9 ASP B N 1
ATOM 1449 C CA . ASP B 1 9 ? -3.066 -1.301 15.508 1 96.38 9 ASP B CA 1
ATOM 1450 C C . ASP B 1 9 ? -4.078 -1.375 14.367 1 96.38 9 ASP B C 1
ATOM 1452 O O . ASP B 1 9 ? -4.895 -0.467 14.195 1 96.38 9 ASP B O 1
ATOM 1456 N N . ALA B 1 10 ? -4.066 -2.445 13.633 1 96.19 10 ALA B N 1
ATOM 1457 C CA . ALA B 1 10 ? -4.812 -2.537 12.383 1 96.19 10 ALA B CA 1
ATOM 1458 C C . ALA B 1 10 ? -6.297 -2.26 12.609 1 96.19 10 ALA B C 1
ATOM 1460 O O . ALA B 1 10 ? -6.883 -1.415 11.93 1 96.19 10 ALA B O 1
ATOM 1461 N N . LYS B 1 11 ? -6.883 -2.904 13.508 1 94.5 11 LYS B N 1
ATOM 1462 C CA . LYS B 1 11 ? -8.312 -2.758 13.773 1 94.5 11 LYS B CA 1
ATOM 1463 C C . LYS B 1 11 ? -8.641 -1.338 14.219 1 94.5 11 LYS B C 1
ATOM 1465 O O . LYS B 1 11 ? -9.617 -0.743 13.75 1 94.5 11 LYS B O 1
ATOM 1470 N N . LYS B 1 12 ? -7.859 -0.781 15.117 1 96.19 12 LYS B N 1
ATOM 1471 C CA . LYS B 1 12 ? -8.102 0.558 15.641 1 96.19 12 LYS B CA 1
ATOM 1472 C C . LYS B 1 12 ? -7.953 1.615 14.555 1 96.19 12 LYS B C 1
ATOM 1474 O O . LYS B 1 12 ? -8.719 2.578 14.508 1 96.19 12 LYS B O 1
ATOM 1479 N N . ILE B 1 13 ? -6.953 1.391 13.68 1 97.56 13 ILE B N 1
ATOM 1480 C CA . ILE B 1 13 ? -6.754 2.301 12.562 1 97.56 13 ILE B CA 1
ATOM 1481 C C . ILE B 1 13 ? -7.941 2.205 11.602 1 97.56 13 ILE B C 1
ATOM 1483 O O . ILE B 1 13 ? -8.469 3.227 11.156 1 97.56 13 ILE B O 1
ATOM 1487 N N . TRP B 1 14 ? -8.328 1.015 11.375 1 96.94 14 TRP B N 1
ATOM 1488 C CA . TRP B 1 14 ? -9.477 0.781 10.508 1 96.94 14 TRP B CA 1
ATOM 1489 C C . TRP B 1 14 ? -10.727 1.469 11.055 1 96.94 14 TRP B C 1
ATOM 1491 O O . TRP B 1 14 ? -11.445 2.145 10.312 1 96.94 14 TRP B O 1
ATOM 1501 N N . GLU B 1 15 ? -10.977 1.348 12.328 1 96.38 15 GLU B N 1
ATOM 1502 C CA . GLU B 1 15 ? -12.133 1.972 12.969 1 96.38 15 GLU B CA 1
ATOM 1503 C C . GLU B 1 15 ? -12.062 3.492 12.875 1 96.38 15 GLU B C 1
ATOM 1505 O O . GLU B 1 15 ? -13.062 4.148 12.586 1 96.38 15 GLU B O 1
ATOM 1510 N N . LEU B 1 16 ? -10.906 4.016 13.117 1 97.5 16 LEU B N 1
ATOM 1511 C CA . LEU B 1 16 ? -10.719 5.461 13.062 1 97.5 16 LEU B CA 1
ATOM 1512 C C . LEU B 1 16 ? -11 5.984 11.656 1 97.5 16 LEU B C 1
ATOM 1514 O O . LEU B 1 16 ? -11.758 6.941 11.484 1 97.5 16 LEU B O 1
ATOM 1518 N N . ILE B 1 17 ? -10.391 5.348 10.664 1 96.75 17 ILE B N 1
ATOM 1519 C CA . ILE B 1 17 ? -10.547 5.801 9.289 1 96.75 17 ILE B CA 1
ATOM 1520 C C . ILE B 1 17 ? -12.008 5.688 8.867 1 96.75 17 ILE B C 1
ATOM 1522 O O . ILE B 1 17 ? -12.531 6.566 8.18 1 96.75 17 ILE B O 1
ATOM 1526 N N . GLY B 1 18 ? -12.641 4.676 9.32 1 95.5 18 GLY B N 1
ATOM 1527 C CA . GLY B 1 18 ? -14.062 4.5 9.047 1 95.5 18 GLY B CA 1
ATOM 1528 C C . GLY B 1 18 ? -14.914 5.645 9.555 1 95.5 18 GLY B C 1
ATOM 1529 O O . GLY B 1 18 ? -15.977 5.93 9 1 95.5 18 GLY B O 1
ATOM 1530 N N . ARG B 1 19 ? -14.453 6.34 10.57 1 95.38 19 ARG B N 1
ATOM 1531 C CA . ARG B 1 19 ? -15.195 7.445 11.164 1 95.38 19 ARG B CA 1
ATOM 1532 C C . ARG B 1 19 ? -14.773 8.781 10.562 1 95.38 19 ARG B C 1
ATOM 1534 O O . ARG B 1 19 ? -15.305 9.828 10.93 1 95.38 19 ARG B O 1
ATOM 1541 N N . CYS B 1 20 ? -13.805 8.789 9.703 1 94 20 CYS B N 1
ATOM 1542 C CA . CYS B 1 20 ? -13.25 10.023 9.172 1 94 20 CYS B CA 1
ATOM 1543 C C . CYS B 1 20 ? -13.609 10.195 7.699 1 94 20 CYS B C 1
ATOM 1545 O O . CYS B 1 20 ? -12.727 10.289 6.844 1 94 20 CYS B O 1
ATOM 1547 N N . LYS B 1 21 ? -14.875 10.414 7.441 1 88.31 21 LYS B N 1
ATOM 1548 C CA . LYS B 1 21 ? -15.312 10.711 6.078 1 88.31 21 LYS B CA 1
ATOM 1549 C C . LYS B 1 21 ? -14.711 12.016 5.574 1 88.31 21 LYS B C 1
ATOM 1551 O O . LYS B 1 21 ? -14.477 12.938 6.355 1 88.31 21 LYS B O 1
ATOM 1556 N N . PRO B 1 22 ? -14.367 12.055 4.297 1 89.44 22 PRO B N 1
ATOM 1557 C CA . PRO B 1 22 ? -14.727 11.188 3.176 1 89.44 22 PRO B CA 1
ATOM 1558 C C . PRO B 1 22 ? -13.617 10.219 2.795 1 89.44 22 PRO B C 1
ATOM 1560 O O . PRO B 1 22 ? -13.539 9.773 1.646 1 89.44 22 PRO B O 1
ATOM 1563 N N . LEU B 1 23 ? -12.75 9.867 3.693 1 92.25 23 LEU B N 1
ATOM 1564 C CA . LEU B 1 23 ? -11.641 8.969 3.375 1 92.25 23 LEU B CA 1
ATOM 1565 C C . LEU B 1 23 ? -12.148 7.629 2.865 1 92.25 23 LEU B C 1
ATOM 1567 O O . LEU B 1 23 ? -13.148 7.105 3.373 1 92.25 23 LEU B O 1
ATOM 1571 N N . ASP B 1 24 ? -11.438 7.117 1.911 1 91.56 24 ASP B N 1
ATOM 1572 C CA . ASP B 1 24 ? -11.68 5.734 1.51 1 91.56 24 ASP B CA 1
ATOM 1573 C C . ASP B 1 24 ? -11.312 4.766 2.629 1 91.56 24 ASP B C 1
ATOM 1575 O O . ASP B 1 24 ? -10.305 4.953 3.312 1 91.56 24 ASP B O 1
ATOM 1579 N N . ILE B 1 25 ? -12.125 3.838 2.77 1 93.94 25 ILE B N 1
ATOM 1580 C CA . ILE B 1 25 ? -11.781 2.795 3.729 1 93.94 25 ILE B CA 1
ATOM 1581 C C . ILE B 1 25 ? -11.219 1.58 2.99 1 93.94 25 ILE B C 1
ATOM 1583 O O . ILE B 1 25 ? -11.719 1.214 1.922 1 93.94 25 ILE B O 1
ATOM 1587 N N . ASN B 1 26 ? -10.172 1.028 3.471 1 96.44 26 ASN B N 1
ATOM 1588 C CA . ASN B 1 26 ? -9.562 -0.205 2.982 1 96.44 26 ASN B CA 1
ATOM 1589 C C . ASN B 1 26 ? -9.734 -1.347 3.98 1 96.44 26 ASN B C 1
ATOM 1591 O O . ASN B 1 26 ? -10.398 -1.188 5.004 1 96.44 26 ASN B O 1
ATOM 1595 N N . SER B 1 27 ? -9.203 -2.492 3.656 1 94.75 27 SER B N 1
ATOM 1596 C CA . SER B 1 27 ? -9.383 -3.645 4.535 1 94.75 27 SER B CA 1
ATOM 1597 C C . SER B 1 27 ? -8.531 -3.512 5.793 1 94.75 27 SER B C 1
ATOM 1599 O O . SER B 1 27 ? -7.477 -2.877 5.773 1 94.75 27 SER B O 1
ATOM 1601 N N . PRO B 1 28 ? -8.953 -4.082 6.875 1 94.81 28 PRO B N 1
ATOM 1602 C CA . PRO B 1 28 ? -8.094 -4.129 8.055 1 94.81 28 PRO B CA 1
ATOM 1603 C C . PRO B 1 28 ? -6.719 -4.73 7.766 1 94.81 28 PRO B C 1
ATOM 1605 O O . PRO B 1 28 ? -5.719 -4.301 8.344 1 94.81 28 PRO B O 1
ATOM 1608 N N . TYR B 1 29 ? -6.691 -5.68 6.883 1 94.75 29 TYR B N 1
ATOM 1609 C CA . TYR B 1 29 ? -5.426 -6.309 6.52 1 94.75 29 TYR B CA 1
ATOM 1610 C C . TYR B 1 29 ? -4.488 -5.305 5.855 1 94.75 29 TYR B C 1
ATOM 1612 O O . TYR B 1 29 ? -3.275 -5.336 6.082 1 94.75 29 TYR B O 1
ATOM 1620 N N . CYS B 1 30 ? -5 -4.477 5.035 1 96.94 30 CYS B N 1
ATOM 1621 C CA . CYS B 1 30 ? -4.195 -3.4 4.461 1 96.94 30 CYS B CA 1
ATOM 1622 C C . CYS B 1 30 ? -3.5 -2.598 5.555 1 96.94 30 CYS B C 1
ATOM 1624 O O . CYS B 1 30 ? -2.301 -2.326 5.461 1 96.94 30 CYS B O 1
ATOM 1626 N N . TYR B 1 31 ? -4.246 -2.277 6.586 1 97.38 31 TYR B N 1
ATOM 1627 C CA . TYR B 1 31 ? -3.688 -1.468 7.664 1 97.38 31 TYR B CA 1
ATOM 1628 C C . TYR B 1 31 ? -2.715 -2.279 8.508 1 97.38 31 TYR B C 1
ATOM 1630 O O . TYR B 1 31 ? -1.776 -1.729 9.086 1 97.38 31 TYR B O 1
ATOM 1638 N N . ALA B 1 32 ? -2.898 -3.586 8.57 1 96.44 32 ALA B N 1
ATOM 1639 C CA . ALA B 1 32 ? -1.905 -4.449 9.203 1 96.44 32 ALA B CA 1
ATOM 1640 C C . ALA B 1 32 ? -0.578 -4.398 8.453 1 96.44 32 ALA B C 1
ATOM 1642 O O . ALA B 1 32 ? 0.489 -4.328 9.07 1 96.44 32 ALA B O 1
ATOM 1643 N N . LEU B 1 33 ? -0.648 -4.426 7.145 1 97.56 33 LEU B N 1
ATOM 1644 C CA . LEU B 1 33 ? 0.559 -4.352 6.328 1 97.56 33 LEU B CA 1
ATOM 1645 C C . LEU B 1 33 ? 1.263 -3.014 6.516 1 97.56 33 LEU B C 1
ATOM 1647 O O . LEU B 1 33 ? 2.494 -2.951 6.531 1 97.56 33 LEU B O 1
ATOM 1651 N N . ILE B 1 34 ? 0.472 -1.945 6.664 1 98.19 34 ILE B N 1
ATOM 1652 C CA . ILE B 1 34 ? 1.035 -0.629 6.945 1 98.19 34 ILE B CA 1
ATOM 1653 C C . ILE B 1 34 ? 1.821 -0.671 8.25 1 98.19 34 ILE B C 1
ATOM 1655 O O . ILE B 1 34 ? 2.951 -0.182 8.32 1 98.19 34 ILE B O 1
ATOM 1659 N N . GLY B 1 35 ? 1.221 -1.265 9.242 1 97.62 35 GLY B N 1
ATOM 1660 C CA . GLY B 1 35 ? 1.864 -1.378 10.539 1 97.62 35 GLY B CA 1
ATOM 1661 C C . GLY B 1 35 ? 3.109 -2.244 10.516 1 97.62 35 GLY B C 1
ATOM 1662 O O . GLY B 1 35 ? 4.047 -2.018 11.289 1 97.62 35 GLY B O 1
ATOM 1663 N N . ARG B 1 36 ? 3.137 -3.139 9.625 1 96.75 36 ARG B N 1
ATOM 1664 C CA . ARG B 1 36 ? 4.258 -4.066 9.555 1 96.75 36 ARG B CA 1
ATOM 1665 C C . ARG B 1 36 ? 5.398 -3.488 8.727 1 96.75 36 ARG B C 1
ATOM 1667 O O . ARG B 1 36 ? 6.562 -3.566 9.117 1 96.75 36 ARG B O 1
ATOM 1674 N N . ASP B 1 37 ? 5.047 -2.949 7.602 1 98.25 37 ASP B N 1
ATOM 1675 C CA . ASP B 1 37 ? 6.098 -2.709 6.617 1 98.25 37 ASP B CA 1
ATOM 1676 C C . ASP B 1 37 ? 6.293 -1.215 6.375 1 98.25 37 ASP B C 1
ATOM 1678 O O . ASP B 1 37 ? 7.371 -0.785 5.957 1 98.25 37 ASP B O 1
ATOM 1682 N N . PHE B 1 38 ? 5.312 -0.384 6.668 1 98.56 38 PHE B N 1
ATOM 1683 C CA . PHE B 1 38 ? 5.402 1.024 6.301 1 98.56 38 PHE B CA 1
ATOM 1684 C C . PHE B 1 38 ? 5.359 1.909 7.543 1 98.56 38 PHE B C 1
ATOM 1686 O O . PHE B 1 38 ? 4.914 3.057 7.477 1 98.56 38 PHE B O 1
ATOM 1693 N N . PHE B 1 39 ? 5.801 1.428 8.641 1 98.38 39 PHE B N 1
ATOM 1694 C CA . PHE B 1 39 ? 5.738 2.111 9.93 1 98.38 39 PHE B CA 1
ATOM 1695 C C . PHE B 1 39 ? 6.711 3.283 9.969 1 98.38 39 PHE B C 1
ATOM 1697 O O . PHE B 1 39 ? 6.5 4.246 10.711 1 98.38 39 PHE B O 1
ATOM 1704 N N . ASP B 1 40 ? 7.734 3.316 9.117 1 98.19 40 ASP B N 1
ATOM 1705 C CA . ASP B 1 40 ? 8.688 4.418 9.109 1 98.19 40 ASP B CA 1
ATOM 1706 C C . ASP B 1 40 ? 8.07 5.676 8.5 1 98.19 40 ASP B C 1
ATOM 1708 O O . ASP B 1 40 ? 8.453 6.793 8.859 1 98.19 40 ASP B O 1
ATOM 1712 N N . SER B 1 41 ? 7.145 5.441 7.59 1 98.69 41 SER B N 1
ATOM 1713 C CA . SER B 1 41 ? 6.543 6.551 6.855 1 98.69 41 SER B CA 1
ATOM 1714 C C . SER B 1 41 ? 5.113 6.812 7.32 1 98.69 41 SER B C 1
ATOM 1716 O O . SER B 1 41 ? 4.32 7.41 6.594 1 98.69 41 SER B O 1
ATOM 1718 N N . SER B 1 42 ? 4.777 6.223 8.469 1 98.88 42 SER B N 1
ATOM 1719 C CA . SER B 1 42 ? 3.455 6.395 9.055 1 98.88 42 SER B CA 1
ATOM 1720 C C . SER B 1 42 ? 3.547 6.672 10.555 1 98.88 42 SER B C 1
ATOM 1722 O O . SER B 1 42 ? 4.602 6.48 11.164 1 98.88 42 SER B O 1
ATOM 1724 N N . ILE B 1 43 ? 2.402 7.152 11.086 1 98.88 43 ILE B N 1
ATOM 1725 C CA . ILE B 1 43 ? 2.441 7.477 12.508 1 98.88 43 ILE B CA 1
ATOM 1726 C C . ILE B 1 43 ? 1.023 7.5 13.07 1 98.88 43 ILE B C 1
ATOM 1728 O O . ILE B 1 43 ? 0.075 7.855 12.367 1 98.88 43 ILE B O 1
ATOM 1732 N N . VAL B 1 44 ? 0.901 7.07 14.305 1 98.69 44 VAL B N 1
ATOM 1733 C CA . VAL B 1 44 ? -0.366 7.195 15.016 1 98.69 44 VAL B CA 1
ATOM 1734 C C . VAL B 1 44 ? -0.228 8.219 16.141 1 98.69 44 VAL B C 1
ATOM 1736 O O . VAL B 1 44 ? 0.857 8.398 16.703 1 98.69 44 VAL B O 1
ATOM 1739 N N . TYR B 1 45 ? -1.252 8.938 16.344 1 98.56 45 TYR B N 1
ATOM 1740 C CA . TYR B 1 45 ? -1.424 9.812 17.5 1 98.56 45 TYR B CA 1
ATOM 1741 C C . TYR B 1 45 ? -2.332 9.172 18.547 1 98.56 45 TYR B C 1
ATOM 1743 O O . TYR B 1 45 ? -3.506 8.906 18.266 1 98.56 45 TYR B O 1
ATOM 1751 N N . GLU B 1 46 ? -1.782 8.938 19.672 1 97.56 46 GLU B N 1
ATOM 1752 C CA . GLU B 1 46 ? -2.504 8.25 20.75 1 97.56 46 GLU B CA 1
ATOM 1753 C C . GLU B 1 46 ? -2.67 9.156 21.953 1 97.56 46 GLU B C 1
ATOM 1755 O O . GLU B 1 46 ? -1.739 9.875 22.344 1 97.56 46 GLU B O 1
ATOM 1760 N N . GLU B 1 47 ? -3.867 9.242 22.469 1 95.06 47 GLU B N 1
ATOM 1761 C CA . GLU B 1 47 ? -4.195 9.938 23.703 1 95.06 47 GLU B CA 1
ATOM 1762 C C . GLU B 1 47 ? -5.039 9.055 24.625 1 95.06 47 GLU B C 1
ATOM 1764 O O . GLU B 1 47 ? -6.066 8.516 24.203 1 95.06 47 GLU B O 1
ATOM 1769 N N . GLU B 1 48 ? -4.613 8.906 25.906 1 92.5 48 GLU B N 1
ATOM 1770 C CA . GLU B 1 48 ? -5.316 8.125 26.922 1 92.5 48 GLU B CA 1
ATOM 1771 C C . GLU B 1 48 ? -5.582 6.703 26.438 1 92.5 48 GLU B C 1
ATOM 1773 O O . GLU B 1 48 ? -6.703 6.203 26.547 1 92.5 48 GLU B O 1
ATOM 1778 N N . GLY B 1 49 ? -4.652 6.152 25.672 1 90.94 49 GLY B N 1
ATOM 1779 C CA . GLY B 1 49 ? -4.703 4.762 25.25 1 90.94 49 GLY B CA 1
ATOM 1780 C C . GLY B 1 49 ? -5.551 4.543 24.016 1 90.94 49 GLY B C 1
ATOM 1781 O O . GLY B 1 49 ? -5.766 3.404 23.594 1 90.94 49 GLY B O 1
ATOM 1782 N N . ARG B 1 50 ? -5.98 5.625 23.438 1 95.38 50 ARG B N 1
ATOM 1783 C CA . ARG B 1 50 ? -6.812 5.535 22.25 1 95.38 50 ARG B CA 1
ATOM 1784 C C . ARG B 1 50 ? -6.148 6.223 21.062 1 95.38 50 ARG B C 1
ATOM 1786 O O . ARG B 1 50 ? -5.582 7.309 21.203 1 95.38 50 ARG B O 1
ATOM 1793 N N . ILE B 1 51 ? -6.211 5.551 19.953 1 97.69 51 ILE B N 1
ATOM 1794 C CA . ILE B 1 51 ? -5.715 6.176 18.734 1 97.69 51 ILE B CA 1
ATOM 1795 C C . ILE B 1 51 ? -6.711 7.227 18.25 1 97.69 51 ILE B C 1
ATOM 1797 O O . ILE B 1 51 ? -7.859 6.906 17.938 1 97.69 51 ILE B O 1
ATOM 1801 N N . LYS B 1 52 ? -6.238 8.445 18.203 1 98.19 52 LYS B N 1
ATOM 1802 C CA . LYS B 1 52 ? -7.102 9.57 1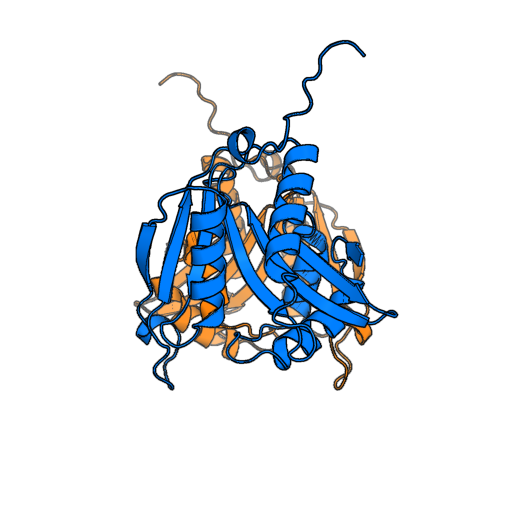7.844 1 98.19 52 LYS B CA 1
ATOM 1803 C C . LYS B 1 52 ? -6.723 10.125 16.469 1 98.19 52 LYS B C 1
ATOM 1805 O O . LYS B 1 52 ? -7.426 10.984 15.938 1 98.19 52 LYS B O 1
ATOM 1810 N N . GLY B 1 53 ? -5.652 9.641 15.938 1 98.62 53 GLY B N 1
ATOM 1811 C CA . GLY B 1 53 ? -5.203 10.07 14.617 1 98.62 53 GLY B CA 1
ATOM 1812 C C . GLY B 1 53 ? -4.207 9.117 13.992 1 98.62 53 GLY B C 1
ATOM 1813 O O . GLY B 1 53 ? -3.555 8.336 14.688 1 98.62 53 GLY B O 1
ATOM 1814 N N . VAL B 1 54 ? -4.129 9.195 12.742 1 98.81 54 VAL B N 1
ATOM 1815 C CA . VAL B 1 54 ? -3.129 8.422 12.008 1 98.81 54 VAL B CA 1
ATOM 1816 C C . VAL B 1 54 ? -2.791 9.133 10.695 1 98.81 54 VAL B C 1
ATOM 1818 O O . VAL B 1 54 ? -3.658 9.75 10.078 1 98.81 54 VAL B O 1
ATOM 1821 N N . VAL B 1 55 ? -1.545 9.141 10.336 1 98.81 55 VAL B N 1
ATOM 1822 C CA . VAL B 1 55 ? -1.062 9.5 9.016 1 98.81 55 VAL B CA 1
ATOM 1823 C C . VAL B 1 55 ? -0.323 8.32 8.391 1 98.81 55 VAL B C 1
ATOM 1825 O O . VAL B 1 55 ? 0.626 7.797 8.969 1 98.81 55 VAL B O 1
ATOM 1828 N N . ILE B 1 56 ? -0.822 7.902 7.262 1 98.75 56 ILE B N 1
ATOM 1829 C CA . ILE B 1 56 ? -0.263 6.773 6.527 1 98.75 56 ILE B CA 1
ATOM 1830 C C . ILE B 1 56 ? 0.438 7.27 5.266 1 98.75 56 ILE B C 1
ATOM 1832 O O . ILE B 1 56 ? -0.101 8.109 4.539 1 98.75 56 ILE B O 1
ATOM 1836 N N . GLY B 1 57 ? 1.62 6.789 5.074 1 98.75 57 GLY B N 1
ATOM 1837 C CA . GLY B 1 57 ? 2.352 7.125 3.863 1 98.75 57 GLY B CA 1
ATOM 1838 C C . GLY B 1 57 ? 3.389 6.086 3.484 1 98.75 57 GLY B C 1
ATOM 1839 O O . GLY B 1 57 ? 3.484 5.035 4.121 1 98.75 57 GLY B O 1
ATOM 1840 N N . TYR B 1 58 ? 4.078 6.367 2.4 1 98.75 58 TYR B N 1
ATOM 1841 C CA . TYR B 1 58 ? 5.18 5.531 1.938 1 98.75 58 TYR B CA 1
ATOM 1842 C C . TYR B 1 58 ? 6.148 6.332 1.074 1 98.75 58 TYR B C 1
ATOM 1844 O O . TYR B 1 58 ? 5.785 7.379 0.536 1 98.75 58 TYR B O 1
ATOM 1852 N N . LEU B 1 59 ? 7.344 5.879 1.104 1 98.56 59 LEU B N 1
ATOM 1853 C CA . LEU B 1 59 ? 8.289 6.391 0.118 1 98.56 59 LEU B CA 1
ATOM 1854 C C . LEU B 1 59 ? 8.047 5.758 -1.248 1 98.56 59 LEU B C 1
ATOM 1856 O O . LEU B 1 59 ? 7.941 4.535 -1.36 1 98.56 59 LEU B O 1
ATOM 1860 N N . ARG B 1 60 ? 7.918 6.598 -2.295 1 98.25 60 ARG B N 1
ATOM 1861 C CA . ARG B 1 60 ? 7.684 6.047 -3.627 1 98.25 60 ARG B CA 1
ATOM 1862 C C . ARG B 1 60 ? 8.844 5.148 -4.059 1 98.25 60 ARG B C 1
ATOM 1864 O O . ARG B 1 60 ? 10 5.562 -4.016 1 98.25 60 ARG B O 1
ATOM 1871 N N . PRO B 1 61 ? 8.523 3.965 -4.551 1 97.06 61 PRO B N 1
ATOM 1872 C CA . PRO B 1 61 ? 9.594 3.012 -4.855 1 97.06 61 PRO B CA 1
ATOM 1873 C C . PRO B 1 61 ? 10.555 3.525 -5.922 1 97.06 61 PRO B C 1
ATOM 1875 O O . PRO B 1 61 ? 11.766 3.305 -5.82 1 97.06 61 PRO B O 1
ATOM 1878 N N . ARG B 1 62 ? 10.125 4.289 -6.895 1 96.5 62 ARG B N 1
ATOM 1879 C CA . ARG B 1 62 ? 10.977 4.754 -7.984 1 96.5 62 ARG B CA 1
ATOM 1880 C C . ARG B 1 62 ? 11.484 6.168 -7.723 1 96.5 62 ARG B C 1
ATOM 1882 O O . ARG B 1 62 ? 12.258 6.711 -8.508 1 96.5 62 ARG B O 1
ATOM 1889 N N . ALA B 1 63 ? 11.047 6.777 -6.648 1 96.88 63 ALA B N 1
ATOM 1890 C CA . ALA B 1 63 ? 11.453 8.117 -6.227 1 96.88 63 ALA B CA 1
ATOM 1891 C C . ALA B 1 63 ? 11.469 8.227 -4.707 1 96.88 63 ALA B C 1
ATOM 1893 O O . ALA B 1 63 ? 10.688 8.984 -4.125 1 96.88 63 ALA B O 1
ATOM 1894 N N . PRO B 1 64 ? 12.422 7.504 -4.137 1 96.31 64 PRO B N 1
ATOM 1895 C CA . PRO B 1 64 ? 12.391 7.363 -2.68 1 96.31 64 PRO B CA 1
ATOM 1896 C C . PRO B 1 64 ? 12.641 8.68 -1.954 1 96.31 64 PRO B C 1
ATOM 1898 O O . PRO B 1 64 ? 12.484 8.758 -0.733 1 96.31 64 PRO B O 1
ATOM 1901 N N . GLU B 1 65 ? 13.008 9.75 -2.646 1 96.44 65 GLU B N 1
ATOM 1902 C CA . GLU B 1 65 ? 13.141 11.078 -2.059 1 96.44 65 GLU B CA 1
ATOM 1903 C C . GLU B 1 65 ? 11.789 11.766 -1.937 1 96.44 65 GLU B C 1
ATOM 1905 O O . GLU B 1 65 ? 11.695 12.867 -1.39 1 96.44 65 GLU B O 1
ATOM 1910 N N . ARG B 1 66 ? 10.711 11.086 -2.385 1 97.38 66 ARG B N 1
ATOM 1911 C CA . ARG B 1 66 ? 9.352 11.625 -2.309 1 97.38 66 ARG B CA 1
ATOM 1912 C C . ARG B 1 66 ? 8.5 10.812 -1.339 1 97.38 66 ARG B C 1
ATOM 1914 O O . ARG B 1 66 ? 8.344 9.602 -1.506 1 97.38 66 ARG B O 1
ATOM 1921 N N . LEU B 1 67 ? 8.047 11.484 -0.339 1 98.19 67 LEU B N 1
ATOM 1922 C CA . LEU B 1 67 ? 7.078 10.906 0.583 1 98.19 67 LEU B CA 1
ATOM 1923 C C . LEU B 1 67 ? 5.656 11.125 0.084 1 98.19 67 LEU B C 1
ATOM 1925 O O . LEU B 1 67 ? 5.23 12.273 -0.104 1 98.19 67 LEU B O 1
ATOM 1929 N N . PHE B 1 68 ? 5.008 10.078 -0.139 1 98.56 68 PHE B N 1
ATOM 1930 C CA . PHE B 1 68 ? 3.588 10.172 -0.464 1 98.56 68 PHE B CA 1
ATOM 1931 C C . PHE B 1 68 ? 2.732 9.984 0.783 1 98.56 68 PHE B C 1
ATOM 1933 O O . PHE B 1 68 ? 2.779 8.938 1.421 1 98.56 68 PHE B O 1
ATOM 1940 N N . VAL B 1 69 ? 2.047 11.023 1.101 1 98.38 69 VAL B N 1
ATOM 1941 C CA . VAL B 1 69 ? 1.097 10.969 2.207 1 98.38 69 VAL B CA 1
ATOM 1942 C C . VAL B 1 69 ? -0.27 10.523 1.69 1 98.38 69 VAL B C 1
ATOM 1944 O O . VAL B 1 69 ? -0.963 11.289 1.014 1 98.38 69 VAL B O 1
ATOM 1947 N N . TRP B 1 70 ? -0.647 9.32 2.129 1 97.94 70 TRP B N 1
ATOM 1948 C CA . TRP B 1 70 ? -1.817 8.656 1.563 1 97.94 70 TRP B CA 1
ATOM 1949 C C . TRP B 1 70 ? -3.08 9.039 2.33 1 97.94 70 TRP B C 1
ATOM 1951 O O . TRP B 1 70 ? -3.967 9.703 1.79 1 97.94 70 TRP B O 1
ATOM 1961 N N . GLN B 1 71 ? -3.189 8.695 3.568 1 97.38 71 GLN B N 1
ATOM 1962 C CA . GLN B 1 71 ? -4.387 9.031 4.332 1 97.38 71 GLN B CA 1
ATOM 1963 C C . GLN B 1 71 ? -4.031 9.789 5.609 1 97.38 71 GLN B C 1
ATOM 1965 O O . GLN B 1 71 ? -3.082 9.422 6.305 1 97.38 71 GLN B O 1
ATOM 1970 N N . VAL B 1 72 ? -4.684 10.812 5.844 1 98 72 VAL B N 1
ATOM 1971 C CA . VAL B 1 72 ? -4.625 11.594 7.078 1 98 72 VAL B CA 1
ATOM 1972 C C . VAL B 1 72 ? -5.977 11.539 7.789 1 98 72 VAL B C 1
ATOM 1974 O O . VAL B 1 72 ? -6.973 12.062 7.285 1 98 72 VAL B O 1
ATOM 1977 N N . ALA B 1 73 ? -5.992 10.867 8.922 1 97.81 73 ALA B N 1
ATOM 1978 C CA . ALA B 1 73 ? -7.227 10.742 9.688 1 97.81 73 ALA B CA 1
ATOM 1979 C C . ALA B 1 73 ? -7.035 11.25 11.117 1 97.81 73 ALA B C 1
ATOM 1981 O O . ALA B 1 73 ? -6.191 10.734 11.859 1 97.81 73 ALA B O 1
ATOM 1982 N N . ILE B 1 74 ? -7.73 12.242 11.422 1 97.62 74 ILE B N 1
ATOM 1983 C CA . ILE B 1 74 ? -7.797 12.773 12.781 1 97.62 74 ILE B CA 1
ATOM 1984 C C . ILE B 1 74 ? -9.25 12.781 13.258 1 97.62 74 ILE B C 1
ATOM 1986 O O . ILE B 1 74 ? -10.141 13.266 12.555 1 97.62 74 ILE B O 1
ATOM 1990 N N . GLU B 1 75 ? -9.453 12.18 14.367 1 96.88 75 GLU B N 1
ATOM 1991 C CA . GLU B 1 75 ? -10.82 12.172 14.875 1 96.88 75 GLU B CA 1
ATOM 1992 C C . GLU B 1 75 ? -11.375 13.586 15.008 1 96.88 75 GLU B C 1
ATOM 1994 O O . GLU B 1 75 ? -10.656 14.5 15.398 1 96.88 75 GLU B O 1
ATOM 1999 N N . ALA B 1 76 ? -12.68 13.758 14.898 1 95.25 76 ALA B N 1
ATOM 2000 C CA . ALA B 1 76 ? -13.344 15.055 14.789 1 95.25 76 ALA B CA 1
ATOM 2001 C C . ALA B 1 76 ? -13.047 15.922 16 1 95.25 76 ALA B C 1
ATOM 2003 O O . ALA B 1 76 ? -12.688 17.094 15.867 1 95.25 76 ALA B O 1
ATOM 2004 N N . LYS B 1 77 ? -13.102 15.406 17.172 1 94.44 77 LYS B N 1
ATOM 2005 C CA . LYS B 1 77 ? -12.945 16.141 18.422 1 94.44 77 LYS B CA 1
ATOM 2006 C C . LYS B 1 77 ? -11.492 16.594 18.609 1 94.44 77 LYS B C 1
ATOM 2008 O O . LYS B 1 77 ? -11.211 17.438 19.469 1 94.44 77 LYS B O 1
ATOM 2013 N N . SER B 1 78 ? -10.602 16.078 17.781 1 95 78 SER B N 1
ATOM 2014 C CA . SER B 1 78 ? -9.188 16.375 17.938 1 95 78 SER B CA 1
ATOM 2015 C C . SER B 1 78 ? -8.68 17.25 16.797 1 95 78 SER B C 1
ATOM 2017 O O . SER B 1 78 ? -7.488 17.547 16.734 1 95 78 SER B O 1
ATOM 2019 N N . ARG B 1 79 ? -9.523 17.688 15.945 1 93.56 79 ARG B N 1
ATOM 2020 C CA . ARG B 1 79 ? -9.117 18.484 14.789 1 93.56 79 ARG B CA 1
ATOM 2021 C C . ARG B 1 79 ? -8.883 19.938 15.18 1 93.56 79 ARG B C 1
ATOM 2023 O O . ARG B 1 79 ? -9.273 20.375 16.266 1 93.56 79 ARG B O 1
ATOM 2030 N N . GLY B 1 80 ? -8.102 20.625 14.359 1 91.31 80 GLY B N 1
ATOM 2031 C CA . GLY B 1 80 ? -7.844 22.031 14.602 1 91.31 80 GLY B CA 1
ATOM 2032 C C . GLY B 1 80 ? -6.746 22.266 15.625 1 91.31 80 GLY B C 1
ATOM 2033 O O . GLY B 1 80 ? -6.547 23.406 16.078 1 91.31 80 GLY B O 1
ATOM 2034 N N . LYS B 1 81 ? -6.066 21.25 16.031 1 93.62 81 LYS B N 1
ATOM 2035 C CA . LYS B 1 81 ? -5.027 21.344 17.047 1 93.62 81 LYS B CA 1
ATOM 2036 C C . LYS B 1 81 ? -3.641 21.172 16.438 1 93.62 81 LYS B C 1
ATOM 2038 O O . LYS B 1 81 ? -2.656 21 17.172 1 93.62 81 LYS B O 1
ATOM 2043 N N . GLY B 1 82 ? -3.592 21.062 15.141 1 95.25 82 GLY B N 1
ATOM 2044 C CA . GLY B 1 82 ? -2.309 20.938 14.469 1 95.25 82 GLY B CA 1
ATOM 2045 C C . GLY B 1 82 ? -1.741 19.531 14.5 1 95.25 82 GLY B C 1
ATOM 2046 O O . GLY B 1 82 ? -0.552 19.328 14.25 1 95.25 82 GLY B O 1
ATOM 2047 N N . ILE B 1 83 ? -2.52 18.594 14.766 1 97.19 83 ILE B N 1
ATOM 2048 C CA . ILE B 1 83 ? -2.07 17.219 14.953 1 97.19 83 ILE B CA 1
ATOM 2049 C C . ILE B 1 83 ? -1.571 16.641 13.625 1 97.19 83 ILE B C 1
ATOM 2051 O O . ILE B 1 83 ? -0.516 16.016 13.57 1 97.19 83 ILE B O 1
ATOM 2055 N N . ALA B 1 84 ? -2.26 16.891 12.555 1 97.88 84 ALA B N 1
ATOM 2056 C CA . ALA B 1 84 ? -1.875 16.359 11.25 1 97.88 84 ALA B CA 1
ATOM 2057 C C . ALA B 1 84 ? -0.525 16.906 10.812 1 97.88 84 ALA B C 1
ATOM 2059 O O . ALA B 1 84 ? 0.344 16.156 10.359 1 97.88 84 ALA B O 1
ATOM 2060 N N . LYS B 1 85 ? -0.4 18.156 10.984 1 95.94 85 LYS B N 1
ATOM 2061 C CA . LYS B 1 85 ? 0.862 18.812 10.641 1 95.94 85 LYS B CA 1
ATOM 2062 C C . LYS B 1 85 ? 2.018 18.234 11.461 1 95.94 85 LYS B C 1
ATOM 2064 O O . LYS B 1 85 ? 3.051 17.859 10.906 1 95.94 85 LYS B O 1
ATOM 2069 N N . ARG B 1 86 ? 1.883 18.188 12.727 1 97.19 86 ARG B N 1
ATOM 2070 C CA . ARG B 1 86 ? 2.918 17.656 13.609 1 97.19 86 ARG B CA 1
ATOM 2071 C C . ARG B 1 86 ? 3.236 16.203 13.273 1 97.19 86 ARG B C 1
ATOM 2073 O O . ARG B 1 86 ? 4.383 15.773 13.398 1 97.19 86 ARG B O 1
ATOM 2080 N N . ALA B 1 87 ? 2.203 15.477 12.914 1 98.19 87 ALA B N 1
ATOM 2081 C CA . ALA B 1 87 ? 2.395 14.086 12.516 1 98.19 87 ALA B CA 1
ATOM 2082 C C . ALA B 1 87 ? 3.299 13.977 11.289 1 98.19 87 ALA B C 1
ATOM 2084 O O . ALA B 1 87 ? 4.246 13.188 11.273 1 98.19 87 ALA B O 1
ATOM 2085 N N . ILE B 1 88 ? 3.029 14.781 10.289 1 97.56 88 ILE B N 1
ATOM 2086 C CA . ILE B 1 88 ? 3.809 14.766 9.055 1 97.56 88 ILE B CA 1
ATOM 2087 C C . ILE B 1 88 ? 5.25 15.172 9.352 1 97.56 88 ILE B C 1
ATOM 2089 O O . ILE B 1 88 ? 6.191 14.539 8.875 1 97.56 88 ILE B O 1
ATOM 2093 N N . GLU B 1 89 ? 5.422 16.141 10.188 1 95.75 89 GLU B N 1
ATOM 2094 C CA . GLU B 1 89 ? 6.762 16.562 10.586 1 95.75 89 GLU B CA 1
ATOM 2095 C C . GLU B 1 89 ? 7.492 15.453 11.336 1 95.75 89 GLU B C 1
ATOM 2097 O O . GLU B 1 89 ? 8.695 15.25 11.133 1 95.75 89 GLU B O 1
ATOM 2102 N N . ALA B 1 90 ? 6.789 14.773 12.18 1 97.12 90 ALA B N 1
ATOM 2103 C CA . ALA B 1 90 ? 7.379 13.664 12.914 1 97.12 90 ALA B CA 1
ATOM 2104 C C . ALA B 1 90 ? 7.816 12.547 11.977 1 97.12 90 ALA B C 1
ATOM 2106 O O . ALA B 1 90 ? 8.875 11.945 12.164 1 97.12 90 ALA B O 1
ATOM 2107 N N . ILE B 1 91 ? 6.992 12.266 10.938 1 98 91 ILE B N 1
ATOM 2108 C CA . ILE B 1 91 ? 7.344 11.258 9.945 1 98 91 ILE B CA 1
ATOM 2109 C C . ILE B 1 91 ? 8.633 11.672 9.227 1 98 91 ILE B C 1
ATOM 2111 O O . ILE B 1 91 ? 9.547 10.867 9.062 1 98 91 ILE B O 1
ATOM 2115 N N . LEU B 1 92 ? 8.711 12.93 8.883 1 96.31 92 LEU B N 1
ATOM 2116 C CA . LEU B 1 92 ? 9.883 13.438 8.172 1 96.31 92 LEU B CA 1
ATOM 2117 C C . LEU B 1 92 ? 11.133 13.32 9.031 1 96.31 92 LEU B C 1
ATOM 2119 O O . LEU B 1 92 ? 12.188 12.898 8.555 1 96.31 92 LEU B O 1
ATOM 2123 N N . LYS B 1 93 ? 11.008 13.672 10.273 1 95 93 LYS B N 1
ATOM 2124 C CA . LYS B 1 93 ? 12.125 13.57 11.203 1 95 93 LYS B CA 1
ATOM 2125 C C . LYS B 1 93 ? 12.578 12.117 11.359 1 95 93 LYS B C 1
ATOM 2127 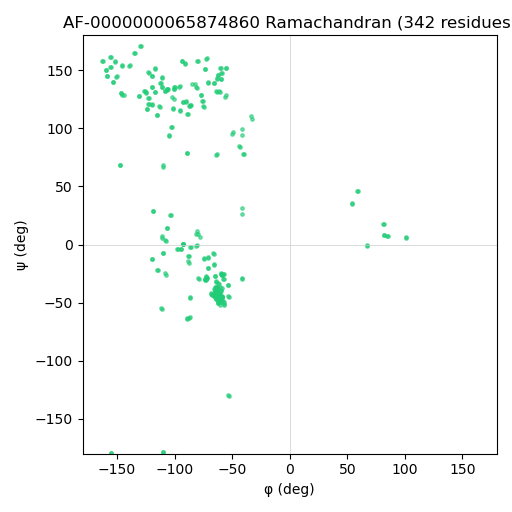O O . LYS B 1 93 ? 13.773 11.828 11.367 1 95 93 LYS B O 1
ATOM 2132 N N . ASN B 1 94 ? 11.602 11.242 11.469 1 95.56 94 ASN B N 1
ATOM 2133 C CA . ASN B 1 94 ? 11.914 9.82 11.57 1 95.56 94 ASN B CA 1
ATOM 2134 C C . ASN B 1 94 ? 12.656 9.312 10.344 1 95.56 9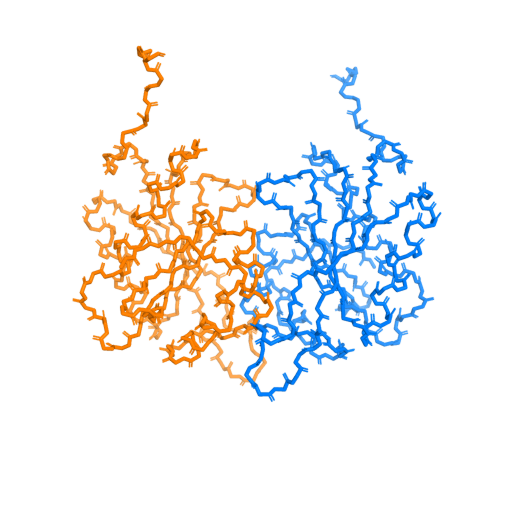4 ASN B C 1
ATOM 2136 O O . ASN B 1 94 ? 13.641 8.578 10.461 1 95.56 94 ASN B O 1
ATOM 2140 N N . LEU B 1 95 ? 12.164 9.695 9.195 1 96.69 95 LEU B N 1
ATOM 2141 C CA . LEU B 1 95 ? 12.789 9.273 7.949 1 96.69 95 LEU B CA 1
ATOM 2142 C C . LEU B 1 95 ? 14.203 9.828 7.828 1 96.69 95 LEU B C 1
ATOM 2144 O O . LEU B 1 95 ? 15.117 9.125 7.387 1 96.69 95 LEU B O 1
ATOM 2148 N N . GLU B 1 96 ? 14.391 11 8.266 1 94.12 96 GLU B N 1
ATOM 2149 C CA . GLU B 1 96 ? 15.727 11.594 8.266 1 94.12 96 GLU B CA 1
ATOM 2150 C C . GLU B 1 96 ? 16.672 10.828 9.188 1 94.12 96 GLU B C 1
ATOM 2152 O O . GLU B 1 96 ? 17.812 10.539 8.812 1 94.12 96 GLU B O 1
ATOM 2157 N N . ARG B 1 97 ? 16.219 10.516 10.336 1 94.56 97 ARG B N 1
ATOM 2158 C CA . ARG B 1 97 ? 17.016 9.773 11.312 1 94.56 97 ARG B CA 1
ATOM 2159 C C . ARG B 1 97 ? 17.438 8.414 10.758 1 94.56 97 ARG B C 1
ATOM 2161 O O . ARG B 1 97 ? 18.484 7.891 11.125 1 94.56 97 ARG B O 1
ATOM 2168 N N . LYS B 1 98 ? 16.625 8 9.844 1 94.44 98 LYS B N 1
ATOM 2169 C CA . LYS B 1 98 ? 16.906 6.699 9.25 1 94.44 98 LYS B CA 1
ATOM 2170 C C . LYS B 1 98 ? 17.766 6.84 7.988 1 94.44 98 LYS B C 1
ATOM 2172 O O . LYS B 1 98 ? 17.984 5.863 7.266 1 94.44 98 LYS B O 1
ATOM 2177 N N . GLY B 1 99 ? 18.094 8.039 7.664 1 93.56 99 GLY B N 1
ATOM 2178 C CA . GLY B 1 99 ? 19.062 8.266 6.594 1 93.56 99 GLY B CA 1
ATOM 2179 C C . GLY B 1 99 ? 18.406 8.656 5.281 1 93.56 99 GLY B C 1
ATOM 2180 O O . GLY B 1 99 ? 19.078 8.758 4.254 1 93.56 99 GLY B O 1
ATOM 2181 N N . HIS B 1 100 ? 17.094 8.844 5.328 1 94.31 100 HIS B N 1
ATOM 2182 C CA . HIS B 1 100 ? 16.422 9.266 4.109 1 94.31 100 HIS B CA 1
ATOM 2183 C C . HIS B 1 100 ? 16.531 10.781 3.912 1 94.31 100 HIS B C 1
ATOM 2185 O O . HIS B 1 100 ? 16.453 11.539 4.879 1 94.31 100 HIS B O 1
ATOM 2191 N N . CYS B 1 101 ? 16.781 11.188 2.688 1 93.06 101 CYS B N 1
ATOM 2192 C CA . CYS B 1 101 ? 16.75 12.594 2.303 1 93.06 101 CYS B CA 1
ATOM 2193 C C . CYS B 1 101 ? 15.492 12.922 1.508 1 93.06 101 CYS B C 1
ATOM 2195 O O . CYS B 1 101 ? 15.469 12.766 0.286 1 93.06 101 CYS B O 1
ATOM 2197 N N . ILE B 1 102 ? 14.562 13.344 2.16 1 95.75 102 ILE B N 1
ATOM 2198 C CA . ILE B 1 102 ? 13.281 13.633 1.527 1 95.75 102 ILE B CA 1
ATOM 2199 C C . ILE B 1 102 ? 13.336 14.992 0.844 1 95.75 102 ILE B C 1
ATOM 2201 O O . ILE B 1 102 ? 13.781 15.977 1.44 1 95.75 102 ILE B O 1
ATOM 2205 N N . GLN B 1 103 ? 12.82 15.039 -0.393 1 95.25 103 GLN B N 1
ATOM 2206 C CA . GLN B 1 103 ? 12.914 16.266 -1.184 1 95.25 103 GLN B CA 1
ATOM 2207 C C . GLN B 1 103 ? 11.531 16.797 -1.544 1 95.25 103 GLN B C 1
ATOM 2209 O O . GLN B 1 103 ? 11.398 17.922 -2.01 1 95.25 103 GLN B O 1
ATOM 2214 N N . ALA B 1 104 ? 10.531 15.961 -1.316 1 96.31 104 ALA B N 1
ATOM 2215 C CA . ALA B 1 104 ? 9.172 16.391 -1.619 1 96.31 104 ALA B CA 1
ATOM 2216 C C . ALA B 1 104 ? 8.148 15.562 -0.859 1 96.31 104 ALA B C 1
ATOM 2218 O O . ALA B 1 104 ? 8.383 14.383 -0.583 1 96.31 104 ALA B O 1
ATOM 2219 N N . ILE B 1 105 ? 7.07 16.203 -0.584 1 97.12 105 ILE B N 1
ATOM 2220 C CA . ILE B 1 105 ? 5.867 15.523 -0.111 1 97.12 105 ILE B CA 1
ATOM 2221 C C . ILE B 1 105 ? 4.785 15.578 -1.185 1 97.12 105 ILE B C 1
ATOM 2223 O O . ILE B 1 105 ? 4.59 16.625 -1.82 1 97.12 105 ILE B O 1
ATOM 2227 N N . GLU B 1 106 ? 4.152 14.461 -1.374 1 97.19 106 GLU B N 1
ATOM 2228 C CA . GLU B 1 106 ? 3.027 14.383 -2.301 1 97.19 106 GLU B CA 1
ATOM 2229 C C . GLU B 1 106 ? 1.77 13.883 -1.6 1 97.19 106 GLU B C 1
ATOM 2231 O O . GLU B 1 106 ? 1.852 13.094 -0.657 1 97.19 106 GLU B O 1
ATOM 2236 N N . ALA B 1 107 ? 0.657 14.344 -2.049 1 96.75 107 ALA B N 1
ATOM 2237 C CA . ALA B 1 107 ? -0.652 13.852 -1.627 1 96.75 107 ALA B CA 1
ATOM 2238 C C . ALA B 1 107 ? -1.71 14.117 -2.693 1 96.75 107 ALA B C 1
ATOM 2240 O O . ALA B 1 107 ? -1.493 14.922 -3.602 1 96.75 107 ALA B O 1
ATOM 2241 N N . THR B 1 108 ? -2.775 13.414 -2.586 1 94.44 108 THR B N 1
ATOM 2242 C CA . THR B 1 108 ? -3.906 13.711 -3.459 1 94.44 108 THR B CA 1
ATOM 2243 C C . THR B 1 108 ? -5.121 14.148 -2.645 1 94.44 108 THR B C 1
ATOM 2245 O O . THR B 1 108 ? -5.227 13.828 -1.458 1 94.44 108 THR B O 1
ATOM 2248 N N . TYR B 1 109 ? -5.918 14.93 -3.254 1 91.62 109 TYR B N 1
ATOM 2249 C CA . TYR B 1 109 ? -7.18 15.328 -2.637 1 91.62 109 TYR B CA 1
ATOM 2250 C C . TYR B 1 109 ? -8.266 15.5 -3.689 1 91.62 109 TYR B C 1
ATOM 2252 O O . TYR B 1 109 ? -7.973 15.688 -4.875 1 91.62 109 TYR B O 1
ATOM 2260 N N . THR B 1 110 ? -9.445 15.312 -3.234 1 87.44 110 THR B N 1
ATOM 2261 C CA . THR B 1 110 ? -10.602 15.625 -4.066 1 87.44 110 THR B CA 1
ATOM 2262 C C . THR B 1 110 ? -11.094 17.047 -3.791 1 87.44 110 THR B C 1
ATOM 2264 O O . THR B 1 110 ? -10.828 17.594 -2.723 1 87.44 110 THR B O 1
ATOM 2267 N N . PRO B 1 111 ? -11.797 17.609 -4.734 1 83.38 111 PRO B N 1
ATOM 2268 C CA . PRO B 1 111 ? -12.32 18.969 -4.539 1 83.38 111 PRO B CA 1
ATOM 2269 C C . PRO B 1 111 ? -13.211 19.094 -3.303 1 83.38 111 PRO B C 1
ATOM 2271 O O . PRO B 1 111 ? -13.281 20.156 -2.689 1 83.38 111 PRO B O 1
ATOM 2274 N N . SER B 1 112 ? -13.781 18 -2.934 1 82.88 112 SER B N 1
ATOM 2275 C CA . SER B 1 112 ? -14.688 18.031 -1.789 1 82.88 112 SER B CA 1
ATOM 2276 C C . SER B 1 112 ? -13.93 17.828 -0.48 1 82.88 112 SER B C 1
ATOM 2278 O O . SER B 1 112 ? -14.469 18.078 0.6 1 82.88 112 SER B O 1
ATOM 2280 N N . ASN B 1 113 ? -12.719 17.359 -0.573 1 82.56 113 ASN B N 1
ATOM 2281 C CA . ASN B 1 113 ? -11.914 17.203 0.632 1 82.56 113 ASN B CA 1
ATOM 2282 C C . ASN B 1 113 ? -11.125 18.453 0.958 1 82.56 113 ASN B C 1
ATOM 2284 O O . ASN B 1 113 ? -9.891 18.469 0.858 1 82.56 113 ASN B O 1
ATOM 2288 N N . LEU B 1 114 ? -11.703 19.422 1.52 1 85.94 114 LEU B N 1
ATOM 2289 C CA . LEU B 1 114 ? -11.141 20.734 1.794 1 85.94 114 LEU B CA 1
ATOM 2290 C C . LEU B 1 114 ? -10.109 20.656 2.916 1 85.94 114 LEU B C 1
ATOM 2292 O O . LEU B 1 114 ? -9.148 21.438 2.928 1 85.94 114 LEU B O 1
ATOM 2296 N N . ALA B 1 115 ? -10.344 19.719 3.742 1 87.88 115 ALA B N 1
ATOM 2297 C CA . ALA B 1 115 ? -9.43 19.594 4.879 1 87.88 115 ALA B CA 1
ATOM 2298 C C . ALA B 1 115 ? -8.031 19.203 4.414 1 87.88 115 ALA B C 1
ATOM 2300 O O . ALA B 1 115 ? -7.035 19.75 4.895 1 87.88 115 ALA B O 1
ATOM 2301 N N . SER B 1 116 ? -7.984 18.25 3.504 1 89.12 116 SER B N 1
ATOM 2302 C CA . SER B 1 116 ? -6.695 17.828 2.971 1 89.12 116 SER B CA 1
ATOM 2303 C C . SER B 1 116 ? -6 18.953 2.221 1 89.12 116 SER B C 1
ATOM 2305 O O . SER B 1 116 ? -4.809 19.203 2.428 1 89.12 116 SER B O 1
ATOM 2307 N N . LYS B 1 117 ? -6.754 19.594 1.401 1 91.62 117 LYS B N 1
ATOM 2308 C CA . LYS B 1 117 ? -6.195 20.734 0.667 1 91.62 117 LYS B CA 1
ATOM 2309 C C . LYS B 1 117 ? -5.641 21.781 1.621 1 91.62 117 LYS B C 1
ATOM 2311 O O . LYS B 1 117 ? -4.512 22.25 1.448 1 91.62 117 LYS B O 1
ATOM 2316 N N . ALA B 1 118 ? -6.375 22.156 2.584 1 93.56 118 ALA B N 1
ATOM 2317 C CA . ALA B 1 118 ? -5.984 23.172 3.559 1 93.56 118 ALA B CA 1
ATOM 2318 C C . ALA B 1 118 ? -4.719 22.766 4.305 1 93.56 118 ALA B C 1
ATOM 2320 O O . ALA B 1 118 ? -3.848 23.594 4.57 1 93.56 118 ALA B O 1
ATOM 2321 N N . LEU B 1 119 ? -4.637 21.516 4.629 1 94.94 119 LEU B N 1
ATOM 2322 C CA . LEU B 1 119 ? -3.482 20.984 5.355 1 94.94 119 LEU B CA 1
ATOM 2323 C C . LEU B 1 119 ? -2.199 21.203 4.559 1 94.94 119 LEU B C 1
ATOM 2325 O O . LEU B 1 119 ? -1.235 21.781 5.066 1 94.94 119 LEU B O 1
ATOM 2329 N N . PHE B 1 120 ? -2.195 20.844 3.32 1 94.81 120 PHE B N 1
ATOM 2330 C CA . PHE B 1 120 ? -0.961 20.875 2.543 1 94.81 120 PHE B CA 1
ATOM 2331 C C . PHE B 1 120 ? -0.646 22.281 2.074 1 94.81 120 PHE B C 1
ATOM 2333 O O . PHE B 1 120 ? 0.522 22.656 1.958 1 94.81 120 PHE B O 1
ATOM 2340 N N . HIS B 1 121 ? -1.671 23.078 1.875 1 94.31 121 HIS B N 1
ATOM 2341 C CA . HIS B 1 121 ? -1.438 24.5 1.638 1 94.31 121 HIS B CA 1
ATOM 2342 C C . HIS B 1 121 ? -0.779 25.156 2.844 1 94.31 121 HIS B C 1
ATOM 2344 O O . HIS B 1 121 ? 0.159 25.953 2.693 1 94.31 121 HIS B O 1
ATOM 2350 N N . ALA B 1 122 ? -1.295 24.844 3.977 1 94.44 122 ALA B N 1
ATOM 2351 C CA . ALA B 1 122 ? -0.738 25.406 5.207 1 94.44 122 ALA B CA 1
ATOM 2352 C C . ALA B 1 122 ? 0.721 24.984 5.383 1 94.44 122 ALA B C 1
ATOM 2354 O O . ALA B 1 122 ? 1.557 25.797 5.781 1 94.44 122 ALA B O 1
ATOM 2355 N N . LEU B 1 123 ? 1.001 23.734 5.086 1 93 123 LEU B N 1
ATOM 2356 C CA . LEU B 1 123 ? 2.379 23.266 5.152 1 93 123 LEU B CA 1
ATOM 2357 C C . LEU B 1 123 ? 3.268 24.031 4.18 1 93 123 LEU B C 1
ATOM 2359 O O . LEU B 1 123 ? 4.379 24.422 4.531 1 93 123 LEU B O 1
ATOM 2363 N N . GLY B 1 124 ? 2.754 24.234 2.979 1 92.19 124 GLY B N 1
ATOM 2364 C CA . GLY B 1 124 ? 3.494 25 1.987 1 92.19 124 GLY B CA 1
ATOM 2365 C C . GLY B 1 124 ? 3.816 26.406 2.441 1 92.19 124 GLY B C 1
ATOM 2366 O O . GLY B 1 124 ? 4.945 26.875 2.279 1 92.19 124 GLY B O 1
ATOM 2367 N N . ARG B 1 125 ? 2.912 27.062 2.992 1 92.44 125 ARG B N 1
ATOM 2368 C CA . ARG B 1 125 ? 3.1 28.422 3.482 1 92.44 125 ARG B CA 1
ATOM 2369 C C . ARG B 1 125 ? 4.113 28.469 4.617 1 92.44 125 ARG B C 1
ATOM 2371 O O . ARG B 1 125 ? 5.027 29.297 4.617 1 92.44 125 ARG B O 1
ATOM 2378 N N . GLU B 1 126 ? 3.898 27.562 5.504 1 91.19 126 GLU B N 1
ATOM 2379 C CA . GLU B 1 126 ? 4.758 27.547 6.684 1 91.19 126 GLU B CA 1
ATOM 2380 C C . GLU B 1 126 ? 6.203 27.25 6.309 1 91.19 126 GLU B C 1
ATOM 2382 O O . GLU B 1 126 ? 7.133 27.812 6.883 1 91.19 126 GLU B O 1
ATOM 2387 N N . TRP B 1 127 ? 6.273 26.344 5.379 1 90.12 127 TRP B N 1
ATOM 2388 C CA . TRP B 1 127 ? 7.613 25.938 4.973 1 90.12 127 TRP B CA 1
ATOM 2389 C C . TRP B 1 127 ? 8.156 26.859 3.889 1 90.12 127 TRP B C 1
ATOM 2391 O O . TRP B 1 127 ? 9.281 26.672 3.418 1 90.12 127 TRP B O 1
ATOM 2401 N N . LYS B 1 128 ? 7.41 27.766 3.484 1 90.75 128 LYS B N 1
ATOM 2402 C CA . LYS B 1 128 ? 7.789 28.75 2.482 1 90.75 128 LYS B CA 1
ATOM 2403 C C . LYS B 1 128 ? 8.188 28.078 1.17 1 90.75 128 LYS B C 1
ATOM 2405 O O . LYS B 1 128 ? 9.234 28.391 0.603 1 90.75 128 LYS B O 1
ATOM 2410 N N . VAL B 1 129 ? 7.371 27.141 0.759 1 90.81 129 VAL B N 1
ATOM 2411 C CA . VAL B 1 129 ? 7.57 26.469 -0.521 1 90.81 129 VAL B CA 1
ATOM 2412 C C . VAL B 1 129 ? 6.355 26.688 -1.418 1 90.81 129 VAL B C 1
ATOM 2414 O O . VAL B 1 129 ? 5.234 26.828 -0.927 1 90.81 129 VAL B O 1
ATOM 2417 N N . VAL B 1 130 ? 6.723 26.797 -2.699 1 90 130 VAL B N 1
ATOM 2418 C CA . VAL B 1 130 ? 5.645 26.844 -3.68 1 90 130 VAL B CA 1
ATOM 2419 C C . VAL B 1 130 ? 5.223 25.422 -4.062 1 90 130 VAL B C 1
ATOM 2421 O O . VAL B 1 130 ? 6.051 24.625 -4.492 1 90 130 VAL B O 1
ATOM 2424 N N . TRP B 1 131 ? 3.949 25.156 -3.795 1 92 131 TRP B N 1
ATOM 2425 C CA . TRP B 1 131 ? 3.463 23.828 -4.133 1 92 131 TRP B CA 1
ATOM 2426 C C . TRP B 1 131 ? 2.883 23.797 -5.543 1 92 131 TRP B C 1
ATOM 2428 O O . TRP B 1 131 ? 2.529 24.844 -6.094 1 92 131 TRP B O 1
ATOM 2438 N N . ILE B 1 132 ? 2.916 22.625 -6.066 1 93.75 132 ILE B N 1
ATOM 2439 C CA . ILE B 1 132 ? 2.381 22.375 -7.398 1 93.75 132 ILE B CA 1
ATOM 2440 C C . ILE B 1 132 ? 1.135 21.5 -7.301 1 93.75 132 ILE B C 1
ATOM 2442 O O . ILE B 1 132 ? 1.097 20.547 -6.516 1 93.75 132 ILE B O 1
ATOM 2446 N N . GLU B 1 133 ? 0.106 21.812 -8.109 1 93.94 133 GLU B N 1
ATOM 2447 C CA . GLU B 1 133 ? -1.111 21.016 -8.188 1 93.94 133 GLU B CA 1
ATOM 2448 C C . GLU B 1 133 ? -1.397 20.594 -9.617 1 93.94 133 GLU B C 1
ATOM 2450 O O . GLU B 1 133 ? -1.292 21.391 -10.547 1 93.94 133 GLU B O 1
ATOM 2455 N N . GLU B 1 134 ? -1.655 19.312 -9.766 1 92.19 134 GLU B N 1
ATOM 2456 C CA . GLU B 1 134 ? -1.951 18.781 -11.086 1 92.19 134 GLU B CA 1
ATOM 2457 C C . GLU B 1 134 ? -3.092 17.766 -11.031 1 92.19 134 GLU B C 1
ATOM 2459 O O . GLU B 1 134 ? -3.334 17.156 -9.992 1 92.19 134 GLU B O 1
ATOM 2464 N N . ASN B 1 135 ? -3.748 17.672 -12.188 1 88.62 135 ASN B N 1
ATOM 2465 C CA . ASN B 1 135 ? -4.738 16.609 -12.273 1 88.62 135 ASN B CA 1
ATOM 2466 C C . ASN B 1 135 ? -4.09 15.227 -12.156 1 88.62 135 ASN B C 1
ATOM 2468 O O . ASN B 1 135 ? -3.051 14.977 -12.773 1 88.62 135 ASN B O 1
ATOM 2472 N N . PHE B 1 136 ? -4.645 14.492 -11.375 1 85.69 136 PHE B N 1
ATOM 2473 C CA . PHE B 1 136 ? -4.027 13.211 -11.078 1 85.69 136 PHE B CA 1
ATOM 2474 C C . PHE B 1 136 ? -4.859 12.062 -11.641 1 85.69 136 PHE B C 1
ATOM 2476 O O . PHE B 1 136 ? -4.344 11.219 -12.375 1 85.69 136 PHE B O 1
ATOM 2483 N N . LEU B 1 137 ? -6.055 11.992 -11.32 1 83.69 137 LEU B N 1
ATOM 2484 C CA . LEU B 1 137 ? -6.914 10.883 -11.719 1 83.69 137 LEU B CA 1
ATOM 2485 C C . LEU B 1 137 ? -8.344 11.352 -11.938 1 83.69 137 LEU B C 1
ATOM 2487 O O . LEU B 1 137 ? -8.922 12.031 -11.086 1 83.69 137 LEU B O 1
ATOM 2491 N N . GLU B 1 138 ? -8.773 10.906 -13.102 1 80.12 138 GLU B N 1
ATOM 2492 C CA . GLU B 1 138 ? -10.188 11.164 -13.367 1 80.12 138 GLU B CA 1
ATOM 2493 C C . GLU B 1 138 ? -11.078 10.297 -12.484 1 80.12 138 GLU B C 1
ATOM 2495 O O . GLU B 1 138 ? -10.773 9.125 -12.25 1 80.12 138 GLU B O 1
ATOM 2500 N N . GLY B 1 139 ? -12.109 10.891 -12.023 1 76 139 GLY B N 1
ATOM 2501 C CA . GLY B 1 139 ? -13.039 10.188 -11.148 1 76 139 GLY B CA 1
ATOM 2502 C C . GLY B 1 139 ? -13.625 8.938 -11.773 1 76 139 GLY B C 1
ATOM 2503 O O . GLY B 1 139 ? -13.898 7.961 -11.078 1 76 139 GLY B O 1
ATOM 2504 N N . ALA B 1 140 ? -13.758 8.922 -13.062 1 70.12 140 ALA B N 1
ATOM 2505 C CA . ALA B 1 140 ? -14.352 7.809 -13.805 1 70.12 140 ALA B CA 1
ATOM 2506 C C . ALA B 1 140 ? -13.484 6.559 -13.695 1 70.12 140 ALA B C 1
ATOM 2508 O O . ALA B 1 140 ? -13.984 5.438 -13.859 1 70.12 140 ALA B O 1
ATOM 2509 N N . LEU B 1 141 ? -12.312 6.723 -13.336 1 76.81 141 LEU B N 1
ATOM 2510 C CA . LEU B 1 141 ? -11.383 5.602 -13.25 1 76.81 141 LEU B CA 1
ATOM 2511 C C . LEU B 1 141 ? -11.461 4.93 -11.883 1 76.81 141 LEU B C 1
ATOM 2513 O O . LEU B 1 141 ? -10.93 3.832 -11.695 1 76.81 141 LEU B O 1
ATOM 2517 N N . LEU B 1 142 ? -12.125 5.457 -10.898 1 77.56 142 LEU B N 1
ATOM 2518 C CA . LEU B 1 142 ? -12.195 4.922 -9.547 1 77.56 142 LEU B CA 1
ATOM 2519 C C . LEU B 1 142 ? -13.578 4.34 -9.266 1 77.56 142 LEU B C 1
ATOM 2521 O O . LEU B 1 142 ? -13.758 3.596 -8.297 1 77.56 142 LEU B O 1
ATOM 2525 N N . SER B 1 143 ? -14.664 4.605 -9.781 1 66.31 143 SER B N 1
ATOM 2526 C CA . SER B 1 143 ? -15.977 4.059 -9.461 1 66.31 143 SER B CA 1
ATOM 2527 C C . SER B 1 143 ? -16.844 3.945 -10.711 1 66.31 143 SER B C 1
ATOM 2529 O O . SER B 1 143 ? -16.734 4.758 -11.633 1 66.31 143 SER B O 1
ATOM 2531 N N . ALA B 1 144 ? -17.359 2.715 -10.805 1 52.22 144 ALA B N 1
ATOM 2532 C CA . ALA B 1 144 ? -18.391 2.582 -11.828 1 52.22 144 ALA B CA 1
ATOM 2533 C C . ALA B 1 144 ? -19.641 3.367 -11.461 1 52.22 144 ALA B C 1
ATOM 2535 O O . ALA B 1 144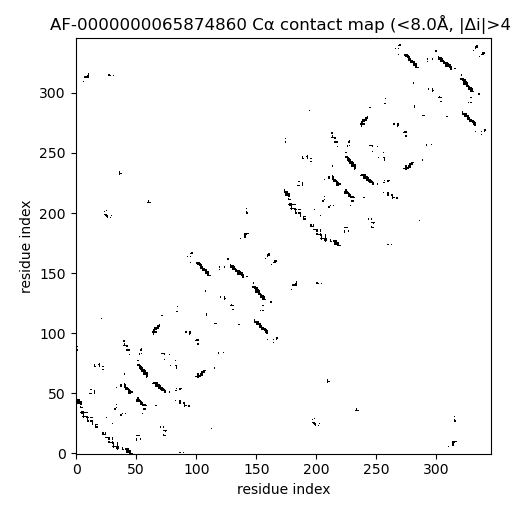 ? -20.375 3.826 -12.336 1 52.22 144 ALA B O 1
ATOM 2536 N N . GLN B 1 145 ? -20 3.25 -10.203 1 51.88 145 GLN B N 1
ATOM 2537 C CA . GLN B 1 145 ? -21.359 3.654 -9.828 1 51.88 145 GLN B CA 1
ATOM 2538 C C . GLN B 1 145 ? -21.406 5.145 -9.5 1 51.88 145 GLN B C 1
ATOM 2540 O O . GLN B 1 145 ? -22.375 5.828 -9.852 1 51.88 145 GLN B O 1
ATOM 2545 N N . GLU B 1 146 ? -20.625 5.527 -8.391 1 54.25 146 GLU B N 1
ATOM 2546 C CA . GLU B 1 146 ? -20.75 6.91 -7.941 1 54.25 146 GLU B CA 1
ATOM 2547 C C . GLU B 1 146 ? -19.594 7.762 -8.445 1 54.25 146 GLU B C 1
ATOM 2549 O O . GLU B 1 146 ? -18.469 7.266 -8.594 1 54.25 146 GLU B O 1
ATOM 2554 N N . ALA B 1 147 ? -19.984 8.789 -9.078 1 54.97 147 ALA B N 1
ATOM 2555 C CA . ALA B 1 147 ? -19.062 9.797 -9.586 1 54.97 147 ALA B CA 1
ATOM 2556 C C . ALA B 1 147 ? -17.953 10.078 -8.57 1 54.97 147 ALA B C 1
ATOM 2558 O O . ALA B 1 147 ? -18.219 10.633 -7.496 1 54.97 147 ALA B O 1
ATOM 2559 N N . HIS B 1 148 ? -16.938 9.203 -8.453 1 70.75 148 HIS B N 1
ATOM 2560 C CA . HIS B 1 148 ? -15.773 9.664 -7.711 1 70.75 148 HIS B CA 1
ATOM 2561 C C . HIS B 1 148 ? -15.219 10.953 -8.297 1 70.75 148 HIS B C 1
ATOM 2563 O O . HIS B 1 148 ? -15.172 11.117 -9.523 1 70.75 148 HIS B O 1
ATOM 2569 N N . GLU B 1 149 ? -15.07 11.852 -7.418 1 76.81 149 GLU B N 1
ATOM 2570 C CA . GLU B 1 149 ? -14.484 13.117 -7.852 1 76.81 149 GLU B CA 1
ATOM 2571 C C . GLU B 1 149 ? -13.078 12.914 -8.406 1 76.81 149 GLU B C 1
ATOM 2573 O O . GLU B 1 149 ? -12.422 11.922 -8.086 1 76.81 149 GLU B O 1
ATOM 2578 N N . GLU B 1 150 ? -12.766 13.781 -9.258 1 81.31 150 GLU B N 1
ATOM 2579 C CA . GLU B 1 150 ? -11.391 13.781 -9.734 1 81.31 150 GLU B CA 1
ATOM 2580 C C . GLU B 1 150 ? -10.398 13.992 -8.594 1 81.31 150 GLU B C 1
ATOM 2582 O O . GLU B 1 150 ? -10.727 14.633 -7.594 1 81.31 150 GLU B O 1
ATOM 2587 N N . GLU B 1 151 ? -9.297 13.375 -8.789 1 88.06 151 GLU B N 1
ATOM 2588 C CA . GLU B 1 151 ? -8.219 13.539 -7.828 1 88.06 151 GLU B CA 1
ATOM 2589 C C . GLU B 1 151 ? -7.176 14.539 -8.328 1 88.06 151 GLU B C 1
ATOM 2591 O O . GLU B 1 151 ? -6.793 14.5 -9.5 1 88.06 151 GLU B O 1
ATOM 2596 N N . TRP B 1 152 ? -6.805 15.453 -7.371 1 90.31 152 TRP B N 1
ATOM 2597 C CA . TRP B 1 152 ? -5.703 16.375 -7.629 1 90.31 152 TRP B CA 1
ATOM 2598 C C . TRP B 1 152 ? -4.465 15.977 -6.832 1 90.31 152 TRP B C 1
ATOM 2600 O O . TRP B 1 152 ? -4.562 15.602 -5.664 1 90.31 152 TRP B O 1
ATOM 2610 N N . LEU B 1 153 ? -3.338 15.977 -7.512 1 94.62 153 LEU B N 1
ATOM 2611 C CA . LEU B 1 153 ? -2.055 15.719 -6.867 1 94.62 153 LEU B CA 1
ATOM 2612 C C . LEU B 1 153 ? -1.389 17.016 -6.434 1 94.62 153 LEU B C 1
ATOM 2614 O O . LEU B 1 153 ? -1.253 17.953 -7.23 1 94.62 153 LEU B O 1
ATOM 2618 N N . ILE B 1 154 ? -1.074 17.203 -5.199 1 94.88 154 ILE B N 1
ATOM 2619 C CA . ILE B 1 154 ? -0.295 18.328 -4.691 1 94.88 154 ILE B CA 1
ATOM 2620 C C . ILE B 1 154 ? 1.111 17.859 -4.324 1 94.88 154 ILE B C 1
ATOM 2622 O O . ILE B 1 154 ? 1.283 16.781 -3.754 1 94.88 154 ILE B O 1
ATOM 2626 N N . THR B 1 155 ? 2.068 18.594 -4.746 1 96.06 155 THR B N 1
ATOM 2627 C CA . THR B 1 155 ? 3.473 18.328 -4.461 1 96.06 155 THR B CA 1
ATOM 2628 C C . THR B 1 155 ? 4.121 19.516 -3.768 1 96.06 155 THR B C 1
ATOM 2630 O O . THR B 1 155 ? 4.031 20.641 -4.254 1 96.06 155 THR B O 1
ATOM 2633 N N . LEU B 1 156 ? 4.637 19.312 -2.6 1 94.94 156 LEU B N 1
ATOM 2634 C CA . LEU B 1 156 ? 5.434 20.297 -1.877 1 94.94 156 LEU B CA 1
ATOM 2635 C C . LEU B 1 156 ? 6.918 19.969 -1.956 1 94.94 156 LEU B C 1
ATOM 2637 O O . LEU B 1 156 ? 7.398 19.094 -1.235 1 94.94 156 LEU B O 1
ATOM 2641 N N . PRO B 1 157 ? 7.617 20.688 -2.859 1 92 157 PRO B N 1
ATOM 2642 C CA . PRO B 1 157 ? 9.062 20.453 -2.93 1 92 157 PRO B CA 1
ATOM 2643 C C . PRO B 1 157 ? 9.82 21.109 -1.771 1 92 157 PRO B C 1
ATOM 2645 O O . PRO B 1 157 ? 9.484 22.219 -1.354 1 92 157 PRO B O 1
ATOM 2648 N N . PHE B 1 158 ? 10.602 20.234 -1.014 1 80.75 158 PHE B N 1
ATOM 2649 C CA . PHE B 1 158 ? 11.414 20.859 0.03 1 80.75 158 PHE B CA 1
ATOM 2650 C C . PHE B 1 158 ? 12.688 20.062 0.276 1 80.75 158 PHE B C 1
ATOM 2652 O O . PHE B 1 158 ? 12.789 18.906 -0.131 1 80.75 158 PHE B O 1
ATOM 2659 N N . SER B 1 159 ? 13.656 20.875 0.563 1 65.62 159 SER B N 1
ATOM 2660 C CA . SER B 1 159 ? 14.852 20.172 1.035 1 65.62 159 SER B CA 1
ATOM 2661 C C . SER B 1 159 ? 14.828 20 2.551 1 65.62 159 SER B C 1
ATOM 2663 O O . SER B 1 159 ? 14.391 20.906 3.273 1 65.62 159 SER B O 1
ATOM 2665 N N . SER B 1 160 ? 14.938 18.719 2.984 1 62.47 160 SER B N 1
ATOM 2666 C CA . SER B 1 160 ? 14.977 18.453 4.418 1 62.47 160 SER B CA 1
ATOM 2667 C C . SER B 1 160 ? 15.844 19.469 5.148 1 62.47 160 SER B C 1
ATOM 2669 O O . SER B 1 160 ? 15.578 19.812 6.301 1 62.47 160 SER B O 1
ATOM 2671 N N . GLU B 1 161 ? 16.812 19.953 4.438 1 57.69 161 GLU B N 1
ATOM 2672 C CA . GLU B 1 161 ? 17.672 20.969 5.039 1 57.69 161 GLU B CA 1
ATOM 2673 C C . GLU B 1 161 ? 16.875 22.25 5.348 1 57.69 161 GLU B C 1
ATOM 2675 O O . GLU B 1 161 ? 17.141 22.922 6.348 1 57.69 161 GLU B O 1
ATOM 2680 N N . ALA B 1 162 ? 15.977 22.469 4.578 1 54.19 162 ALA B N 1
ATOM 2681 C CA . ALA B 1 162 ? 15.203 23.703 4.73 1 54.19 162 ALA B CA 1
ATOM 2682 C C . ALA B 1 162 ? 14.289 23.625 5.949 1 54.19 162 ALA B C 1
ATOM 2684 O O . ALA B 1 162 ? 13.961 24.656 6.555 1 54.19 162 ALA B O 1
ATOM 2685 N N . LEU B 1 163 ? 13.844 22.422 6.262 1 57.5 163 LEU B N 1
ATOM 2686 C CA . LEU B 1 163 ? 12.922 22.25 7.383 1 57.5 163 LEU B CA 1
ATOM 2687 C C . LEU B 1 163 ? 13.672 22.312 8.711 1 57.5 163 LEU B C 1
ATOM 2689 O O . LEU B 1 163 ? 13.055 22.281 9.781 1 57.5 163 LEU B O 1
ATOM 2693 N N . GLY B 1 164 ? 15.094 22.672 8.594 1 53 164 GLY B N 1
ATOM 2694 C CA . GLY B 1 164 ? 15.852 22.609 9.828 1 53 164 GLY B CA 1
ATOM 2695 C C . GLY B 1 164 ? 16.016 21.203 10.352 1 53 164 GLY B C 1
ATOM 2696 O O . GLY B 1 164 ? 16.25 21 11.547 1 53 164 GLY B O 1
ATOM 2697 N N . VAL B 1 165 ? 15.5 20.141 9.727 1 49.28 165 VAL B N 1
ATOM 2698 C CA . VAL B 1 165 ? 15.805 18.781 10.109 1 49.28 165 VAL B CA 1
ATOM 2699 C C . VAL B 1 165 ? 17.297 18.5 9.891 1 49.28 165 VAL B C 1
ATOM 2701 O O . VAL B 1 165 ? 17.781 18.547 8.758 1 49.28 165 VAL B O 1
ATOM 2704 N N . GLN B 1 166 ? 18.203 18.938 10.711 1 40.59 166 GLN B N 1
ATOM 2705 C CA . GLN B 1 166 ? 19.656 18.844 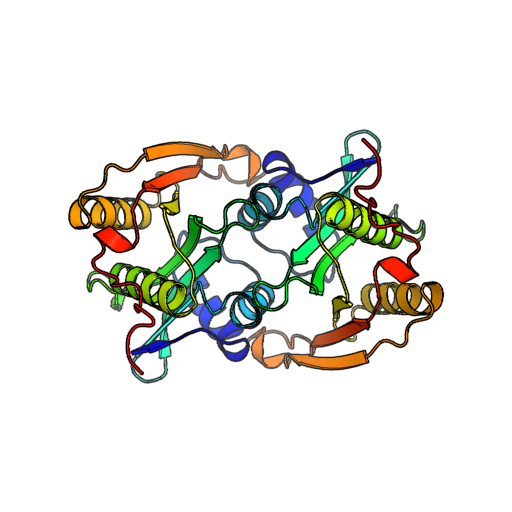10.664 1 40.59 166 GLN B CA 1
ATOM 2706 C C . GLN B 1 166 ? 20.109 17.406 10.398 1 40.59 166 GLN B C 1
ATOM 2708 O O . GLN B 1 166 ? 19.672 16.484 11.078 1 40.59 166 GLN B O 1
ATOM 2713 N N . GLY B 1 167 ? 20.391 17.031 9.273 1 39.62 167 GLY B N 1
ATOM 2714 C CA . GLY B 1 167 ? 21.141 15.805 9.031 1 39.62 167 GLY B CA 1
ATOM 2715 C C . GLY B 1 167 ? 22.156 15.5 10.109 1 39.62 167 GLY B C 1
ATOM 2716 O O . GLY B 1 167 ? 22.859 16.406 10.586 1 39.62 167 GLY B O 1
ATOM 2717 N N . ALA B 1 168 ? 21.953 14.5 10.961 1 34.31 168 ALA B N 1
ATOM 2718 C CA . ALA B 1 168 ? 23.016 14.109 11.891 1 34.31 168 ALA B CA 1
ATOM 2719 C C . ALA B 1 168 ? 24.375 14.062 11.188 1 34.31 168 ALA B C 1
ATOM 2721 O O . ALA B 1 168 ? 24.594 13.242 10.289 1 34.31 168 ALA B O 1
ATOM 2722 N N . ASN B 1 169 ? 25.047 15.016 11.039 1 32.75 169 ASN B N 1
ATOM 2723 C CA . ASN B 1 169 ? 26.484 14.969 10.781 1 32.75 169 ASN B CA 1
ATOM 2724 C C . ASN B 1 169 ? 27.172 13.914 11.641 1 32.75 169 ASN B C 1
ATOM 2726 O O . ASN B 1 169 ? 27.016 13.906 12.859 1 32.75 169 ASN B O 1
ATOM 2730 N N . HIS B 1 170 ? 27.469 12.75 11.148 1 30.86 170 HIS B N 1
ATOM 2731 C CA . HIS B 1 170 ? 28.438 11.828 11.727 1 30.86 170 HIS B CA 1
ATOM 2732 C C . HIS B 1 170 ? 29.672 12.57 12.211 1 30.86 170 HIS B C 1
ATOM 2734 O O . HIS B 1 170 ? 30.766 12.398 11.656 1 30.86 170 HIS B O 1
ATOM 2740 N N . ALA B 1 171 ? 29.734 13.773 12.578 1 25.27 171 ALA B N 1
ATOM 2741 C CA . ALA B 1 171 ? 31.031 14.156 13.117 1 25.27 171 ALA B CA 1
ATOM 2742 C C . ALA B 1 171 ? 31.469 13.211 14.234 1 25.27 171 ALA B C 1
ATOM 2744 O O . ALA B 1 171 ? 32.562 12.641 14.18 1 25.27 171 ALA B O 1
ATOM 2745 N N . ASN B 1 172 ? 31.922 13.727 15.508 1 23.75 172 ASN B N 1
ATOM 2746 C CA . ASN B 1 172 ? 32.906 13.32 16.516 1 23.75 172 ASN B CA 1
ATOM 2747 C C . ASN B 1 172 ? 32.344 12.242 17.438 1 23.75 172 ASN B C 1
ATOM 2749 O O . ASN B 1 172 ? 32.969 11.883 18.422 1 23.75 172 ASN B O 1
ATOM 2753 N N . LEU B 1 173 ? 31.109 11.469 17.344 1 22.12 173 LEU B N 1
ATOM 2754 C CA . LEU B 1 173 ? 31.406 10.445 18.344 1 22.12 173 LEU B CA 1
ATOM 2755 C C . LEU B 1 173 ? 32.219 9.312 17.734 1 22.12 173 LEU B C 1
ATOM 2757 O O . LEU B 1 173 ? 32.031 8.953 16.562 1 22.12 173 LEU B O 1
#

Solvent-accessible surface area (backbone atoms only — not comparable to full-atom values): 18565 Å² total; per-residue (Å²): 88,78,42,61,42,37,44,81,42,7,37,61,50,43,54,48,38,65,70,35,77,87,54,81,57,58,34,26,63,58,40,22,49,38,16,66,54,30,25,63,41,18,34,30,32,36,58,96,91,34,76,47,27,37,38,40,28,39,59,35,74,92,42,65,36,28,37,35,47,70,48,79,35,57,40,79,92,60,57,93,68,54,56,67,59,54,49,53,52,49,28,52,51,50,34,40,76,70,70,48,67,43,40,29,40,32,36,68,37,36,88,85,39,54,65,58,50,51,52,56,52,50,49,22,60,74,68,68,32,78,62,46,76,42,85,62,41,63,15,74,41,48,31,93,82,55,89,37,63,43,30,32,34,39,36,41,57,38,52,43,66,73,74,66,53,71,72,81,71,86,64,86,127,90,77,43,62,43,38,44,81,42,6,36,61,50,43,54,47,38,66,71,34,77,88,54,78,59,58,35,26,62,59,40,22,48,38,16,65,54,31,24,64,41,18,36,30,32,36,56,96,92,34,75,47,27,38,40,40,27,40,60,34,74,91,43,64,36,29,38,36,46,68,47,80,35,55,41,79,93,58,56,92,70,54,54,68,60,53,49,53,53,50,27,51,50,49,35,39,75,70,69,47,70,44,40,28,40,34,36,67,36,36,86,83,39,54,66,58,50,51,51,54,51,50,49,23,59,74,66,69,34,78,62,48,76,43,87,63,40,62,15,75,41,46,31,92,83,54,88,37,64,42,31,32,33,38,36,41,58,40,51,45,67,75,75,64,54,70,72,81,72,84,64,85,128

Foldseek 3Di:
DKAFAALVCLVLVQVQQVQAPPDDGDDSVVSSVQRHPVRLQKMFDDDPRHTQWIWGWHQDPVHNLEIETEDTTGHPVGPPVCPSVVRNVVSLLSCLVVPHWHFKYKYKDFPVCVVVVVNVVVVCVVLVFDKDKDFDAQQVVPDPPDSRGTMIMIMTTHTCVSVVSDRPPPPDD/DKAFAALVCLVLVQVQQVQAPPDDGDDSVVSSCQRHPVRLQKMFDDDPRHTQWIWGWHQDPVHNLEIETEDTTGHPVGPPPCPSVVRNVVSLLSCLVVPHWHFKYKYKDFPVCVVVVVSVVVVCVVLVFDKDKDFDAQQVVPDPPDSRGTMIMIMTTHTCVSVVSDRPDPPDD